Protein 1Q5Y (pdb70)

Organism: Escherichia coli (strain K12) (NCBI:txid83333)

Radius of gyration: 18.26 Å; Cα contacts (8 Å, |Δi|>4): 742; chains: 4; bounding box: 41×36×40 Å

B-factor: mean 28.04, std 10.72, range [12.0, 85.86]

Structure (mmCIF, N/CA/C/O backbone):
data_1Q5Y
#
_entry.id   1Q5Y
#
_cell.length_a   45.849
_cell.length_b   78.287
_cell.length_c   81.386
_cell.angle_alpha   90.00
_cell.angle_beta   90.00
_cell.angle_gamma   90.00
#
_symmetry.space_group_name_H-M   'P 21 21 21'
#
loop_
_entity.id
_entity.type
_entity.pdbx_description
1 polymer 'Nickel responsive regulator'
2 non-polymer 'NICKEL (II) ION'
3 non-polymer 1,2-ETHANEDIOL
4 water water
#
loop_
_atom_site.group_PDB
_atom_site.id
_atom_site.type_symbol
_atom_site.label_atom_id
_atom_site.label_alt_id
_atom_site.label_comp_id
_atom_site.label_asym_id
_atom_site.label_entity_id
_atom_site.label_seq_id
_atom_site.pdbx_PDB_ins_code
_atom_site.Cartn_x
_atom_site.Cartn_y
_atom_site.Cartn_z
_atom_site.occupancy
_atom_site.B_iso_or_equiv
_atom_site.auth_seq_id
_atom_site.auth_comp_id
_atom_site.auth_asym_id
_atom_site.auth_atom_id
_atom_site.pdbx_PDB_model_num
ATOM 1 N N . THR A 1 2 ? 9.317 58.519 34.489 1.00 44.20 50 THR A N 1
ATOM 2 C CA . THR A 1 2 ? 9.541 58.133 33.118 1.00 42.80 50 THR A CA 1
ATOM 3 C C . THR A 1 2 ? 10.146 56.715 33.103 1.00 39.21 50 THR A C 1
ATOM 4 O O . THR A 1 2 ? 11.242 56.527 33.611 1.00 34.96 50 THR A O 1
ATOM 8 N N . GLN A 1 3 ? 9.454 55.746 32.530 1.00 35.88 51 GLN A N 1
ATOM 9 C CA . GLN A 1 3 ? 10.013 54.411 32.330 1.00 34.62 51 GLN A CA 1
ATOM 10 C C . GLN A 1 3 ? 10.603 54.367 30.922 1.00 29.73 51 GLN A C 1
ATOM 11 O O . GLN A 1 3 ? 10.290 55.312 30.161 1.00 31.51 51 GLN A O 1
ATOM 17 N N . GLY A 1 4 ? 11.387 53.334 30.646 1.00 26.07 52 GLY A N 1
ATOM 18 C CA . GLY A 1 4 ? 11.914 53.131 29.312 1.00 23.43 52 GLY A CA 1
ATOM 19 C C . GLY A 1 4 ? 13.018 52.084 29.248 1.00 19.53 52 GLY A C 1
ATOM 20 O O . GLY A 1 4 ? 13.191 51.218 30.100 1.00 19.91 52 GLY A O 1
ATOM 21 N N . PHE A 1 5 ? 13.748 52.233 28.150 1.00 17.17 53 PHE A N 1
ATOM 22 C CA . PHE A 1 5 ? 14.934 51.441 27.890 1.00 15.65 53 PHE A CA 1
ATOM 23 C C . PHE A 1 5 ? 16.142 52.365 27.713 1.00 14.66 53 PHE A C 1
ATOM 24 O O . PHE A 1 5 ? 15.993 53.573 27.560 1.00 16.49 53 PHE A O 1
ATOM 32 N N . ALA A 1 6 ? 17.329 51.787 27.721 1.00 14.51 54 ALA A N 1
ATOM 33 C CA . ALA A 1 6 ? 18.522 52.561 27.360 1.00 14.13 54 ALA A CA 1
ATOM 34 C C . ALA A 1 6 ? 19.556 51.587 26.818 1.00 12.80 54 ALA A C 1
ATOM 35 O O . ALA A 1 6 ? 19.563 50.391 27.134 1.00 14.32 54 ALA A O 1
ATOM 37 N N . VAL A 1 7 ? 20.492 52.146 26.081 1.00 12.22 55 VAL A N 1
ATOM 38 C CA . VAL A 1 7 ? 21.634 51.405 25.570 1.00 12.33 55 VAL A CA 1
ATOM 39 C C . VAL A 1 7 ? 22.881 52.081 26.122 1.00 12.00 55 VAL A C 1
ATOM 40 O O . V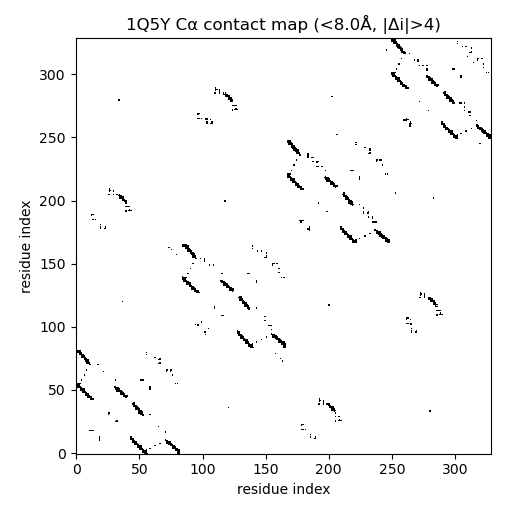AL A 1 7 ? 23.141 53.261 25.847 1.00 13.02 55 VAL A O 1
ATOM 44 N N . LEU A 1 8 ? 23.633 51.346 26.909 1.00 12.45 56 LEU A N 1
ATOM 45 C CA . LEU A 1 8 ? 24.851 51.868 27.564 1.00 12.96 56 LEU A CA 1
ATOM 46 C C . LEU A 1 8 ? 26.030 51.136 26.958 1.00 12.80 56 LEU A C 1
ATOM 47 O O . LEU A 1 8 ? 26.032 49.918 26.983 1.00 15.43 56 LEU A O 1
ATOM 52 N N . SER A 1 9 ? 27.026 51.806 26.429 1.00 14.20 57 SER A N 1
ATOM 53 C CA . SER A 1 9 ? 28.191 51.137 25.858 1.00 13.76 57 SER A CA 1
ATOM 54 C C . SER A 1 9 ? 29.452 51.748 26.457 1.00 13.99 57 SER A C 1
ATOM 55 O O . SER A 1 9 ? 29.425 52.911 26.882 1.00 15.68 57 SER A O 1
ATOM 58 N N . TYR A 1 10 ? 30.499 50.953 26.473 1.00 14.89 58 TYR A N 1
ATOM 59 C CA . TYR A 1 10 ? 31.763 51.369 27.050 1.00 14.55 58 TYR A CA 1
ATOM 60 C C . TYR A 1 10 ? 32.840 50.362 26.655 1.00 14.41 58 TYR A C 1
ATOM 61 O O . TYR A 1 10 ? 32.539 49.234 26.231 1.00 15.47 58 TYR A O 1
ATOM 70 N N . VAL A 1 11 ? 34.090 50.794 26.793 1.00 15.72 59 VAL A N 1
ATOM 71 C CA . VAL A 1 11 ? 35.272 50.005 26.512 1.00 15.46 59 VAL A CA 1
ATOM 72 C C . VAL A 1 11 ? 36.146 49.938 27.752 1.00 15.66 59 VAL A C 1
ATOM 73 O O . VAL A 1 11 ? 36.314 50.937 28.453 1.00 17.23 59 VAL A O 1
ATOM 77 N N . TYR A 1 12 ? 36.700 48.754 27.993 1.00 16.79 60 TYR A N 1
ATOM 78 C CA . TYR A 1 12 ? 37.613 48.633 29.149 1.00 18.61 60 TYR A CA 1
ATOM 79 C C . TYR A 1 12 ? 38.640 47.551 28.850 1.00 19.58 60 TYR A C 1
ATOM 80 O O . TYR A 1 12 ? 38.400 46.727 27.951 1.00 20.02 60 TYR A O 1
ATOM 89 N N . GLU A 1 13 ? 39.738 47.551 29.610 1.00 22.35 61 GLU A N 1
ATOM 90 C CA . GLU A 1 13 ? 40.723 46.470 29.470 1.00 22.80 61 GLU A CA 1
ATOM 91 C C . GLU A 1 13 ? 40.379 45.293 30.377 1.00 24.87 61 GLU A C 1
ATOM 92 O O . GLU A 1 13 ? 40.249 45.502 31.603 1.00 25.28 61 GLU A O 1
ATOM 98 N N . HIS A 1 14 ? 40.229 44.059 29.886 1.00 24.66 62 HIS A N 1
ATOM 99 C CA . HIS A 1 14 ? 39.791 42.994 30.805 1.00 26.60 62 HIS A CA 1
ATOM 100 C C . HIS A 1 14 ? 40.819 42.654 31.873 1.00 28.10 62 HIS A C 1
ATOM 101 O O . HIS A 1 14 ? 40.450 42.074 32.907 1.00 28.32 62 HIS A O 1
ATOM 108 N N . GLU A 1 15 ? 42.085 42.976 31.644 1.00 26.10 63 GLU A N 1
ATOM 109 C CA . GLU A 1 15 ? 43.160 42.593 32.563 1.00 28.43 63 GLU A CA 1
ATOM 110 C C . GLU A 1 15 ? 43.138 43.461 33.817 1.00 32.41 63 GLU A C 1
ATOM 111 O O . GLU A 1 15 ? 43.696 43.160 34.872 1.00 34.28 63 GLU A O 1
ATOM 113 N N . LYS A 1 16 ? 42.438 44.589 33.704 1.00 33.30 64 LYS A N 1
ATOM 114 C CA . LYS A 1 16 ? 42.110 45.348 34.908 1.00 34.71 64 LYS A CA 1
ATOM 115 C C . LYS A 1 16 ? 41.041 44.555 35.644 1.00 35.75 64 LYS A C 1
ATOM 116 O O . LYS A 1 16 ? 39.847 44.836 35.510 1.00 31.71 64 LYS A O 1
ATOM 122 N N . ARG A 1 17 ? 41.477 43.536 36.387 1.00 35.96 65 ARG A N 1
ATOM 123 C CA . ARG A 1 17 ? 40.507 42.644 37.001 1.00 37.66 65 ARG A CA 1
ATOM 124 C C . ARG A 1 17 ? 39.597 43.317 38.006 1.00 37.03 65 ARG A C 1
ATOM 125 O O . ARG A 1 17 ? 38.424 42.948 38.136 1.00 36.38 65 ARG A O 1
ATOM 133 N N . ASP A 1 18 ? 40.099 44.302 38.756 1.00 37.28 66 ASP A N 1
ATOM 134 C CA . ASP A 1 18 ? 39.150 44.800 39.769 1.00 38.32 66 ASP A CA 1
ATOM 135 C C . ASP A 1 18 ? 38.074 45.604 39.066 1.00 38.37 66 ASP A C 1
ATOM 136 O O . ASP A 1 18 ? 36.894 45.478 39.396 1.00 40.35 66 ASP A O 1
ATOM 141 N N . LEU A 1 19 ? 38.446 46.405 38.076 1.00 35.89 67 LEU A N 1
ATOM 142 C CA . LEU A 1 19 ? 37.415 47.124 37.318 1.00 36.50 67 LEU A CA 1
ATOM 143 C C . LEU A 1 19 ? 36.382 46.182 36.736 1.00 35.70 67 LEU A C 1
ATOM 144 O O . LEU A 1 19 ? 35.168 46.380 36.858 1.00 36.06 67 LEU A O 1
ATOM 149 N N . ALA A 1 20 ? 36.825 45.132 36.042 1.00 36.08 68 ALA A N 1
ATOM 150 C CA . ALA A 1 20 ? 35.876 44.247 35.367 1.00 36.34 68 ALA A CA 1
ATOM 151 C C . ALA A 1 20 ? 34.897 43.599 36.339 1.00 38.14 68 ALA A C 1
ATOM 152 O O . ALA A 1 20 ? 33.709 43.426 36.050 1.00 39.57 68 ALA A O 1
ATOM 154 N N . SER A 1 21 ? 35.403 43.204 37.507 1.00 40.22 69 SER A N 1
ATOM 155 C CA . SER A 1 21 ? 34.538 42.531 38.471 1.00 44.55 69 SER A CA 1
ATOM 156 C C . SER A 1 21 ? 33.478 43.508 38.963 1.00 43.96 69 SER A C 1
ATOM 157 O O . SER A 1 21 ? 32.317 43.169 39.188 1.00 46.46 69 SER A O 1
ATOM 160 N N . ARG A 1 22 ? 33.935 44.744 39.111 1.00 41.80 70 ARG A N 1
ATOM 161 C CA . ARG A 1 22 ? 33.076 45.859 39.474 1.00 41.91 70 ARG A CA 1
ATOM 162 C C . ARG A 1 22 ? 31.927 46.048 38.492 1.00 40.26 70 ARG A C 1
ATOM 163 O O . ARG A 1 22 ? 30.769 46.189 38.868 1.00 42.59 70 ARG A O 1
ATOM 165 N N . ILE A 1 23 ? 32.258 46.058 37.212 1.00 39.16 71 ILE A N 1
ATOM 166 C CA . ILE A 1 23 ? 31.263 46.267 36.176 1.00 37.91 71 ILE A CA 1
ATOM 167 C C . ILE A 1 23 ? 30.224 45.153 36.194 1.00 36.26 71 ILE A C 1
ATOM 168 O O . ILE A 1 23 ? 29.026 45.471 36.135 1.00 39.95 71 ILE A O 1
ATOM 173 N N . VAL A 1 24 ? 30.628 43.883 36.268 1.00 36.03 72 VAL A N 1
ATOM 174 C CA . VAL A 1 24 ? 29.615 42.829 36.251 1.00 37.22 72 VAL A CA 1
ATOM 175 C C . VAL A 1 24 ? 28.822 42.847 37.554 1.00 38.57 72 VAL A C 1
ATOM 176 O O . VAL A 1 24 ? 27.598 42.670 37.527 1.00 36.51 72 VAL A O 1
ATOM 180 N N . SER A 1 25 ? 29.510 43.065 38.678 1.00 39.43 73 SER A N 1
ATOM 181 C CA . SER A 1 25 ? 28.835 42.969 39.974 1.00 41.98 73 SER A CA 1
ATOM 182 C C . SER A 1 25 ? 27.802 44.082 40.083 1.00 40.29 73 SER A C 1
ATOM 183 O O . SER A 1 25 ? 26.697 43.892 40.591 1.00 39.46 73 SER A O 1
ATOM 186 N N . THR A 1 26 ? 28.152 45.261 39.581 1.00 39.22 74 THR A N 1
ATOM 187 C CA . THR A 1 26 ? 27.170 46.346 39.639 1.00 37.65 74 THR A CA 1
ATOM 188 C C . THR A 1 26 ? 25.926 45.951 38.854 1.00 37.41 74 THR A C 1
ATOM 189 O O . THR A 1 26 ? 24.800 46.247 39.250 1.00 38.96 74 THR A O 1
ATOM 191 N N . GLN A 1 27 ? 26.131 45.279 37.720 1.00 35.76 75 GLN A N 1
ATOM 192 C CA . GLN A 1 27 ? 24.971 44.902 36.913 1.00 33.85 75 GLN A CA 1
ATOM 193 C C . GLN A 1 27 ? 24.125 43.869 37.643 1.00 34.46 75 GLN A C 1
ATOM 194 O O . GLN A 1 27 ? 22.904 43.864 37.548 1.00 38.04 75 GLN A O 1
ATOM 204 N N . HIS A 1 28 ? 24.795 42.972 38.389 1.00 32.53 76 HIS A N 1
ATOM 205 C CA . HIS A 1 28 ? 24.024 41.983 39.142 1.00 33.10 76 HIS A CA 1
ATOM 206 C C . HIS A 1 28 ? 23.310 42.625 40.322 1.00 32.19 76 HIS A C 1
ATOM 207 O O . HIS A 1 28 ? 22.218 42.204 40.677 1.00 39.02 76 HIS A O 1
ATOM 214 N N . HIS A 1 29 ? 23.922 43.647 40.914 1.00 34.59 77 HIS A N 1
ATOM 215 C CA . HIS A 1 29 ? 23.257 44.346 42.021 1.00 36.19 77 HIS A CA 1
ATOM 216 C C . HIS A 1 29 ? 21.988 45.026 41.508 1.00 35.79 77 HIS A C 1
ATOM 217 O O . HIS A 1 29 ? 20.986 45.001 42.195 1.00 41.88 77 HIS A O 1
ATOM 219 N N . HIS A 1 30 ? 22.086 45.604 40.311 1.00 36.78 78 HIS A N 1
ATOM 220 C CA . HIS A 1 30 ? 20.958 46.228 39.631 1.00 38.88 78 HIS A CA 1
ATOM 221 C C . HIS A 1 30 ? 20.474 45.301 38.538 1.00 40.23 78 HIS A C 1
ATOM 222 O O . HIS A 1 30 ? 20.184 45.720 37.419 1.00 38.07 78 HIS A O 1
ATOM 229 N N . HIS A 1 31 ? 20.414 44.009 38.843 1.00 41.35 79 HIS A N 1
ATOM 230 C CA . HIS A 1 31 ? 20.103 43.107 37.723 1.00 41.62 79 HIS A CA 1
ATOM 231 C C . HIS A 1 31 ? 18.695 43.378 37.203 1.00 38.88 79 HIS A C 1
ATOM 232 O O . HIS A 1 31 ? 18.427 43.073 36.048 1.00 37.34 79 HIS A O 1
ATOM 239 N N . ASP A 1 32 ? 17.844 43.957 38.046 1.00 40.12 80 ASP A N 1
ATOM 240 C CA . ASP A 1 32 ? 16.503 44.356 37.642 1.00 40.08 80 ASP A CA 1
ATOM 241 C C . ASP A 1 32 ? 16.549 45.347 36.475 1.00 34.36 80 ASP A C 1
ATOM 242 O O . ASP A 1 32 ? 15.652 45.318 35.625 1.00 39.06 80 ASP A O 1
ATOM 247 N N . LEU A 1 33 ? 17.576 46.194 36.447 1.00 28.62 81 LEU A N 1
ATOM 248 C CA . LEU A 1 33 ? 17.708 47.216 35.412 1.00 23.67 81 LEU A CA 1
ATOM 249 C C . LEU A 1 33 ? 18.395 46.594 34.193 1.00 20.04 81 LEU A C 1
ATOM 250 O O . LEU A 1 33 ? 18.337 47.173 33.117 1.00 20.71 81 LEU A O 1
ATOM 255 N N . SER A 1 34 ? 19.030 45.443 34.300 1.00 20.08 82 SER A N 1
ATOM 256 C CA . SER A 1 34 ? 19.782 44.922 33.166 1.00 20.93 82 SER A CA 1
ATOM 257 C C . SER A 1 34 ? 18.985 43.887 32.396 1.00 21.95 82 SER A C 1
ATOM 258 O O . SER A 1 34 ? 18.432 42.932 32.939 1.00 27.01 82 SER A O 1
ATOM 261 N N . VAL A 1 35 ? 18.883 44.090 31.095 1.00 18.22 83 VAL A N 1
ATOM 262 C CA . VAL A 1 35 ? 18.220 43.058 30.277 1.00 18.19 83 VAL A CA 1
ATOM 263 C C . VAL A 1 35 ? 19.241 42.018 29.820 1.00 17.39 83 VAL A C 1
ATOM 264 O O . VAL A 1 35 ? 19.107 40.838 30.098 1.00 18.05 83 VAL A O 1
ATOM 268 N N . ALA A 1 36 ? 20.274 42.454 29.102 1.00 17.31 84 ALA A N 1
ATOM 269 C CA . ALA A 1 36 ? 21.355 41.619 28.618 1.00 16.34 84 ALA A CA 1
ATOM 270 C C . ALA A 1 36 ? 22.500 42.512 28.146 1.00 15.36 84 ALA A C 1
ATOM 271 O O . ALA A 1 36 ? 22.269 43.694 27.894 1.00 17.57 84 ALA A O 1
ATOM 273 N N . THR A 1 37 ? 23.678 41.920 28.041 1.00 15.61 85 THR A N 1
ATOM 274 C CA . THR A 1 37 ? 24.849 42.690 27.600 1.00 17.61 85 THR A CA 1
ATOM 275 C C . THR A 1 37 ? 25.545 41.943 26.482 1.00 17.65 85 THR A C 1
ATOM 276 O O . THR A 1 37 ? 25.716 40.726 26.637 1.00 25.67 85 THR A O 1
ATOM 280 N N . LEU A 1 38 ? 25.908 42.644 25.426 1.00 15.88 86 LEU A N 1
ATOM 281 C CA . LEU A 1 38 ? 26.699 42.146 24.300 1.00 16.42 86 LEU A CA 1
ATOM 282 C C . LEU A 1 38 ? 28.151 42.540 24.477 1.00 16.84 86 LEU A C 1
ATOM 283 O O . LEU A 1 38 ? 28.421 43.701 24.773 1.00 18.46 86 LEU A O 1
ATOM 288 N N . HIS A 1 39 ? 29.042 41.582 24.331 1.00 15.59 87 HIS A N 1
ATOM 289 C CA . HIS A 1 39 ? 30.459 41.825 24.553 1.00 15.93 87 HIS A CA 1
ATOM 290 C C . HIS A 1 39 ? 31.225 41.418 23.303 1.00 15.41 87 HIS A C 1
ATOM 291 O O . HIS A 1 39 ? 31.040 40.332 22.809 1.00 17.82 87 HIS A O 1
ATOM 298 N N . VAL A 1 40 ? 32.113 42.323 22.891 1.00 15.70 88 VAL A N 1
ATOM 299 C CA . VAL A 1 40 ? 33.017 42.012 21.776 1.00 16.08 88 VAL A CA 1
ATOM 300 C C . VAL A 1 40 ? 34.438 42.172 22.322 1.00 16.84 88 VAL A C 1
ATOM 301 O O . VAL A 1 40 ? 34.755 43.237 22.837 1.00 17.90 88 VAL A O 1
ATOM 305 N N . HIS A 1 41 ? 35.181 41.073 22.223 1.00 17.62 89 HIS A N 1
ATOM 306 C CA . HIS A 1 41 ? 36.599 41.072 22.600 1.00 17.93 89 HIS A CA 1
ATOM 307 C C . HIS A 1 41 ? 37.269 41.678 21.363 1.00 20.00 89 HIS A C 1
ATOM 308 O O . HIS A 1 41 ? 37.615 40.991 20.383 1.00 22.12 89 HIS A O 1
ATOM 315 N N . ILE A 1 42 ? 37.360 42.997 21.327 1.00 19.63 90 ILE A N 1
ATOM 316 C CA . ILE A 1 42 ? 37.741 43.631 20.044 1.00 21.66 90 ILE A CA 1
ATOM 317 C C . ILE A 1 42 ? 39.218 43.386 19.722 1.00 21.43 90 ILE A C 1
ATOM 318 O O . ILE A 1 42 ? 39.633 43.377 18.560 1.00 27.41 90 ILE A O 1
ATOM 323 N N . ASN A 1 43 ? 40.060 43.165 20.742 1.00 23.37 91 ASN A N 1
ATOM 324 C CA . ASN A 1 43 ? 41.477 42.874 20.511 1.00 23.99 91 ASN A CA 1
ATOM 325 C C . ASN A 1 43 ? 42.003 42.153 21.744 1.00 22.19 91 ASN A C 1
ATOM 326 O O . ASN A 1 43 ? 41.183 41.788 22.606 1.00 24.23 91 ASN A O 1
ATOM 331 N N . HIS A 1 44 ? 43.312 41.866 21.800 1.00 23.83 92 HIS A N 1
ATOM 332 C CA . HIS A 1 44 ? 43.806 41.111 22.961 1.00 25.06 92 HIS A CA 1
ATOM 333 C C . HIS A 1 44 ? 43.531 41.812 24.274 1.00 23.97 92 HIS A C 1
ATOM 334 O O . HIS A 1 44 ? 43.293 41.143 25.295 1.00 27.82 92 HIS A O 1
ATOM 341 N N . ASP A 1 45 ? 43.569 43.144 24.250 1.00 23.26 93 ASP A N 1
ATOM 342 C CA . ASP A 1 45 ? 43.432 43.897 25.497 1.00 22.95 93 ASP A CA 1
ATOM 343 C C . ASP A 1 45 ? 42.061 44.469 25.803 1.00 22.89 93 ASP A C 1
ATOM 344 O O . ASP A 1 45 ? 41.687 44.562 26.973 1.00 22.87 93 ASP A O 1
ATOM 349 N N . ASP A 1 46 ? 41.304 44.895 24.824 1.00 22.77 94 ASP A N 1
ATOM 350 C CA . ASP A 1 46 ? 40.113 45.710 25.094 1.00 20.62 94 ASP A CA 1
ATOM 351 C C . ASP A 1 46 ? 38.796 44.995 24.822 1.00 19.41 94 ASP A C 1
ATOM 352 O O . ASP A 1 46 ? 38.686 44.188 23.864 1.00 19.94 94 ASP A O 1
ATOM 357 N N . CYS A 1 47 ? 37.812 45.321 25.631 1.00 16.78 95 CYS A N 1
ATOM 358 C CA . CYS A 1 47 ? 36.454 44.783 25.516 1.00 16.24 95 CYS A CA 1
ATOM 359 C C . CYS A 1 47 ? 35.490 45.946 25.215 1.00 16.43 95 CYS A C 1
ATOM 360 O O . CYS A 1 47 ? 35.595 47.003 25.841 1.00 18.51 95 CYS A O 1
ATOM 363 N N . LEU A 1 48 ? 34.572 45.731 24.290 1.00 16.92 96 LEU A N 1
ATOM 364 C CA . LEU A 1 48 ? 33.466 46.640 24.020 1.00 15.66 96 LEU A CA 1
ATOM 365 C C . LEU A 1 48 ? 32.218 45.928 24.581 1.00 14.92 96 LEU A C 1
ATOM 366 O O . LEU A 1 48 ? 31.988 44.781 24.193 1.00 16.64 96 LEU A O 1
ATOM 371 N N . GLU A 1 49 ? 31.527 46.611 25.479 1.00 14.66 97 GLU A N 1
ATOM 372 C CA . GLU A 1 49 ? 30.295 46.065 26.000 1.00 15.24 97 GLU A CA 1
ATOM 373 C C . GLU A 1 49 ? 29.152 47.038 25.755 1.00 14.34 97 GLU A C 1
ATOM 374 O O . GLU A 1 49 ? 29.332 48.253 25.840 1.00 15.08 97 GLU A O 1
ATOM 380 N N . ILE A 1 50 ? 28.031 46.428 25.407 1.00 13.78 98 ILE A N 1
ATOM 381 C CA . ILE A 1 50 ? 26.770 47.143 25.230 1.00 14.44 98 ILE A CA 1
ATOM 382 C C . ILE A 1 50 ? 25.691 46.499 26.106 1.00 13.76 98 ILE A C 1
ATOM 383 O O . ILE A 1 50 ? 25.332 45.342 25.889 1.00 16.45 98 ILE A O 1
ATOM 388 N N . ALA A 1 51 ? 25.273 47.303 27.088 1.00 14.24 99 ALA A N 1
ATOM 389 C CA . ALA A 1 51 ? 24.265 46.844 28.017 1.00 15.41 99 ALA A CA 1
ATOM 390 C C . ALA A 1 51 ? 22.901 47.445 27.683 1.00 14.74 99 ALA A C 1
ATOM 391 O O . ALA A 1 51 ? 22.791 48.667 27.594 1.00 15.75 99 ALA A O 1
ATOM 393 N N . VAL A 1 52 ? 21.906 46.605 27.519 1.00 14.23 100 VAL A N 1
ATOM 394 C CA . VAL A 1 52 ? 20.545 47.089 27.361 1.00 14.43 100 VAL A CA 1
ATOM 395 C C . VAL A 1 52 ? 19.947 47.156 28.751 1.00 14.04 100 VAL A C 1
ATOM 396 O O . VAL A 1 52 ? 19.977 46.153 29.465 1.00 17.04 100 VAL A O 1
ATOM 400 N N . LEU A 1 53 ? 19.457 48.319 29.117 1.00 14.68 101 LEU A N 1
ATOM 401 C CA . LEU A 1 53 ? 18.873 48.607 30.409 1.00 15.53 101 LEU A CA 1
ATOM 402 C C . LEU A 1 53 ? 17.380 48.884 30.262 1.00 16.41 101 LEU A C 1
ATOM 403 O O . LEU A 1 53 ? 16.891 49.336 29.218 1.00 16.76 101 LEU A O 1
ATOM 408 N N . LYS A 1 54 ? 16.630 48.619 31.324 1.00 18.26 102 LYS A N 1
ATOM 409 C CA . LYS A 1 54 ? 15.175 48.840 31.331 1.00 18.92 102 LYS A CA 1
ATOM 410 C C . LYS A 1 54 ? 14.782 49.309 32.716 1.00 19.40 102 LYS A C 1
ATOM 411 O O . LYS A 1 54 ? 15.203 48.681 33.700 1.00 27.19 102 LYS A O 1
ATOM 417 N N . GLY A 1 55 ? 13.999 50.370 32.791 1.00 20.21 103 GLY A N 1
ATOM 418 C CA . GLY A 1 55 ? 13.454 50.807 34.084 1.00 21.34 103 GLY A CA 1
ATOM 419 C C . GLY A 1 55 ? 13.143 52.290 34.043 1.00 22.42 103 GLY A C 1
ATOM 420 O O . GLY A 1 55 ? 13.012 52.913 32.998 1.00 24.22 103 GLY A O 1
ATOM 421 N N . ASP A 1 56 ? 12.991 52.839 35.243 1.00 23.51 104 ASP A N 1
ATOM 422 C CA . ASP A 1 56 ? 12.824 54.267 35.419 1.00 25.24 104 ASP A CA 1
ATOM 423 C C . ASP A 1 56 ? 14.019 55.006 34.846 1.00 25.22 104 ASP A C 1
ATOM 424 O O . ASP A 1 56 ? 15.140 54.576 35.142 1.00 24.91 104 ASP A O 1
ATOM 429 N N . MET A 1 57 ? 13.808 56.053 34.051 1.00 23.84 105 MET A N 1
ATOM 430 C CA . MET A 1 57 ? 14.957 56.712 33.440 1.00 22.14 105 MET A CA 1
ATOM 431 C C . MET A 1 57 ? 15.921 57.342 34.429 1.00 23.69 105 MET A C 1
ATOM 432 O O . MET A 1 57 ? 17.119 57.528 34.146 1.00 22.70 105 MET A O 1
ATOM 437 N N . GLY A 1 58 ? 15.435 57.742 35.616 1.00 24.60 106 GLY A N 1
ATOM 438 C CA . GLY A 1 58 ? 16.358 58.344 36.568 1.00 24.07 106 GLY A CA 1
ATOM 439 C C . GLY A 1 58 ? 17.312 57.281 37.086 1.00 24.04 106 GLY A C 1
ATOM 440 O O . GLY A 1 58 ? 18.512 57.476 37.184 1.00 25.46 106 GLY A O 1
ATOM 441 N N . ASP A 1 59 ? 16.722 56.138 37.413 1.00 25.05 107 ASP A N 1
ATOM 442 C CA . ASP A 1 59 ? 17.517 54.997 37.857 1.00 26.62 107 ASP A CA 1
ATOM 443 C C . ASP A 1 59 ? 18.495 54.535 36.795 1.00 24.59 107 ASP A C 1
ATOM 444 O O . ASP A 1 59 ? 19.638 54.198 37.072 1.00 25.50 107 ASP A O 1
ATOM 449 N N . VAL A 1 60 ? 18.061 54.489 35.540 1.00 24.08 108 VAL A N 1
ATOM 450 C CA . VAL A 1 60 ? 18.935 54.017 34.447 1.00 23.25 108 VAL A CA 1
ATOM 451 C C . VAL A 1 60 ? 20.094 54.974 34.259 1.00 21.90 108 VAL A C 1
ATOM 452 O O . VAL A 1 60 ? 21.233 54.493 34.117 1.00 24.74 108 VAL A O 1
ATOM 456 N N . GLN A 1 61 ? 19.784 56.270 34.337 1.00 21.05 109 GLN A N 1
ATOM 457 C CA . GLN A 1 61 ? 20.886 57.204 34.161 1.00 24.01 109 GLN A CA 1
ATOM 458 C C . GLN A 1 61 ? 21.851 57.216 35.338 1.00 23.24 109 GLN A C 1
ATOM 459 O O . GLN A 1 61 ? 23.068 57.360 35.120 1.00 24.19 109 GLN A O 1
ATOM 465 N N . HIS A 1 62 ? 21.313 57.082 36.552 1.00 24.31 110 HIS A N 1
ATOM 466 C CA . HIS A 1 62 ? 22.201 57.006 37.715 1.00 27.57 110 HIS A CA 1
ATOM 467 C C . HIS A 1 62 ? 23.139 55.823 37.563 1.00 27.58 110 HIS A C 1
ATOM 468 O O . HIS A 1 62 ? 24.350 55.905 37.778 1.00 28.25 110 HIS A O 1
ATOM 475 N N . PHE A 1 63 ? 22.567 54.680 37.184 1.00 25.08 111 PHE A N 1
ATOM 476 C CA . PHE A 1 63 ? 23.357 53.473 37.005 1.00 27.32 111 PHE A CA 1
ATOM 477 C C . PHE A 1 63 ? 24.436 53.670 35.954 1.00 25.95 111 PHE A C 1
ATOM 478 O O . PHE A 1 63 ? 25.623 53.382 36.093 1.00 26.39 111 PHE A O 1
ATOM 486 N N . ALA A 1 64 ? 24.000 54.193 34.788 1.00 23.09 112 ALA A N 1
ATOM 487 C CA . ALA A 1 64 ? 24.964 54.434 33.704 1.00 24.05 112 ALA A CA 1
ATOM 488 C C . ALA A 1 64 ? 26.099 55.344 34.147 1.00 25.54 112 ALA A C 1
ATOM 489 O O . ALA A 1 64 ? 27.288 55.176 33.816 1.00 27.22 112 ALA A O 1
ATOM 491 N N . ASP A 1 65 ? 25.794 56.337 34.960 1.00 29.87 113 ASP A N 1
ATOM 492 C CA . ASP A 1 65 ? 26.800 57.256 35.453 1.00 34.44 113 ASP A CA 1
ATOM 493 C C . ASP A 1 65 ? 27.861 56.544 36.270 1.00 34.48 113 ASP A C 1
ATOM 494 O O . ASP A 1 65 ? 29.054 56.818 36.147 1.00 38.72 113 ASP A O 1
ATOM 499 N N . ASP A 1 66 ? 27.313 55.678 37.113 1.00 33.57 114 ASP A N 1
ATOM 500 C CA . ASP A 1 66 ? 28.272 54.976 37.986 1.00 35.67 114 ASP A CA 1
ATOM 501 C C . ASP A 1 66 ? 29.268 54.222 37.104 1.00 34.62 114 ASP A C 1
ATOM 502 O O . ASP A 1 66 ? 30.479 54.343 37.350 1.00 40.26 114 ASP A O 1
ATOM 504 N N . VAL A 1 67 ? 28.786 53.530 36.067 1.00 31.50 115 VAL A N 1
ATOM 505 C CA . VAL A 1 67 ? 29.705 52.843 35.175 1.00 32.87 115 VAL A CA 1
ATOM 506 C C . VAL A 1 67 ? 30.666 53.760 34.424 1.00 35.09 115 VAL A C 1
ATOM 507 O O . VAL A 1 67 ? 31.870 53.498 34.349 1.00 38.81 115 VAL A O 1
ATOM 511 N N . ILE A 1 68 ? 30.166 54.831 33.824 1.00 37.03 116 ILE A N 1
ATOM 512 C CA . ILE A 1 68 ? 30.917 55.628 32.862 1.00 41.25 116 ILE A CA 1
ATOM 513 C C . ILE A 1 68 ? 31.959 56.496 33.561 1.00 46.14 116 ILE A C 1
ATOM 514 O O . ILE A 1 68 ? 32.813 57.031 32.861 1.00 53.29 116 ILE A O 1
ATOM 519 N N . ALA A 1 69 ? 31.876 56.613 34.868 1.00 46.05 117 ALA A N 1
ATOM 520 C CA . ALA A 1 69 ? 32.623 57.526 35.714 1.00 47.45 117 ALA A CA 1
ATOM 521 C C . ALA A 1 69 ? 33.680 56.781 36.532 1.00 47.94 117 ALA A C 1
ATOM 522 O O . ALA A 1 69 ? 34.227 57.288 37.502 1.00 52.79 117 ALA A O 1
ATOM 524 N N . GLN A 1 70 ? 33.919 55.556 36.084 1.00 44.60 118 GLN A N 1
ATOM 525 C CA . GLN A 1 70 ? 34.924 54.708 36.699 1.00 41.71 118 GLN A CA 1
ATOM 526 C C . GLN A 1 70 ? 36.207 54.844 35.891 1.00 39.99 118 GLN A C 1
ATOM 527 O O . GLN A 1 70 ? 36.176 54.696 34.674 1.00 36.77 118 GLN A O 1
ATOM 529 N N . ARG A 1 71 ? 37.303 55.141 36.585 1.00 38.28 119 ARG A N 1
ATOM 530 C CA . ARG A 1 71 ? 38.604 55.208 35.941 1.00 36.41 119 ARG A CA 1
ATOM 531 C C . ARG A 1 71 ? 38.891 53.893 35.223 1.00 32.65 119 ARG A C 1
ATOM 532 O O . ARG A 1 71 ? 38.791 52.798 35.785 1.00 38.54 119 ARG A O 1
ATOM 534 N N . GLY A 1 72 ? 39.277 53.963 33.955 1.00 29.26 120 GLY A N 1
ATOM 535 C CA . GLY A 1 72 ? 39.492 52.721 33.236 1.00 26.04 120 GLY A CA 1
ATOM 536 C C . GLY A 1 72 ? 38.397 52.422 32.242 1.00 23.66 120 GLY A C 1
ATOM 537 O O . GLY A 1 72 ? 38.619 51.735 31.246 1.00 27.56 120 GLY A O 1
ATOM 538 N N . VAL A 1 73 ? 37.200 52.982 32.477 1.00 22.87 121 VAL A N 1
ATOM 539 C CA . VAL A 1 73 ? 36.138 52.917 31.473 1.00 21.78 121 VAL A CA 1
ATOM 540 C C . VAL A 1 73 ? 36.305 54.058 30.483 1.00 21.18 121 VAL A C 1
ATOM 541 O O . VAL A 1 73 ? 36.347 55.234 30.876 1.00 28.03 121 VAL A O 1
ATOM 545 N N . ARG A 1 74 ? 36.390 53.664 29.214 1.00 20.74 122 ARG A N 1
ATOM 546 C CA . ARG A 1 74 ? 36.544 54.596 28.123 1.00 22.25 122 ARG A CA 1
ATOM 547 C C . ARG A 1 74 ? 35.318 54.580 27.204 1.00 18.14 122 ARG A C 1
ATOM 548 O O . ARG A 1 74 ? 34.601 53.596 27.062 1.00 18.71 122 ARG A O 1
ATOM 556 N N . HIS A 1 75 ? 35.167 55.684 26.482 1.00 18.92 123 HIS A N 1
ATOM 557 C CA . HIS A 1 75 ? 34.154 55.798 25.447 1.00 18.04 123 HIS A CA 1
ATOM 558 C C . HIS A 1 75 ? 32.747 55.518 25.958 1.00 17.02 123 HIS A C 1
ATOM 559 O O . HIS A 1 75 ? 31.852 55.064 25.248 1.00 18.91 123 HIS A O 1
ATOM 566 N N . GLY A 1 76 ? 32.514 55.787 27.250 1.00 16.91 124 GLY A N 1
ATOM 567 C CA . GLY A 1 76 ? 31.187 55.579 27.831 1.00 15.87 124 GLY A CA 1
ATOM 568 C C . GLY A 1 76 ? 30.119 56.378 27.139 1.00 15.63 124 GLY A C 1
ATOM 569 O O . GLY A 1 76 ? 30.277 57.604 26.889 1.00 19.91 124 GLY A O 1
ATOM 570 N N . HIS A 1 77 ? 29.005 55.714 26.836 1.00 14.38 125 HIS A N 1
ATOM 571 C CA . HIS A 1 77 ? 27.961 56.379 26.039 1.00 13.94 125 HIS A CA 1
ATOM 572 C C . HIS A 1 77 ? 26.600 55.865 26.422 1.00 12.95 125 HIS A C 1
ATOM 573 O O . HIS A 1 77 ? 26.424 54.633 26.567 1.00 14.56 125 HIS A O 1
ATOM 580 N N . LEU A 1 78 ? 25.614 56.747 26.528 1.00 15.21 126 LEU A N 1
ATOM 581 C CA . LEU A 1 78 ? 24.257 56.343 26.865 1.00 14.59 126 LEU A CA 1
ATOM 582 C C . LEU A 1 78 ? 23.248 56.861 25.856 1.00 13.18 126 LEU A C 1
ATOM 583 O O . LEU A 1 78 ? 23.341 58.064 25.538 1.00 16.98 126 LEU A O 1
ATOM 588 N N . GLN A 1 79 ? 22.368 56.018 25.399 1.00 12.89 127 GLN A N 1
ATOM 589 C CA . GLN A 1 79 ? 21.243 56.406 24.529 1.00 13.63 127 GLN A CA 1
ATOM 590 C C . GLN A 1 79 ? 19.960 56.073 25.295 1.00 14.07 127 GLN A C 1
ATOM 591 O O . GLN A 1 79 ? 19.697 54.898 25.586 1.00 15.20 127 GLN A O 1
ATOM 601 N N . CYS A 1 80 ? 19.233 57.098 25.692 1.00 15.13 128 CYS A N 1
ATOM 602 C CA . CYS A 1 80 ? 18.012 56.875 26.443 1.00 15.44 128 CYS A CA 1
ATOM 603 C C . CYS A 1 80 ? 16.786 56.759 25.544 1.00 15.02 128 CYS A C 1
ATOM 604 O O . CYS A 1 80 ? 16.593 57.579 24.634 1.00 15.77 128 CYS A O 1
ATOM 607 N N . LEU A 1 81 ? 15.967 55.758 25.848 1.00 15.80 129 LEU A N 1
ATOM 608 C CA . LEU A 1 81 ? 14.754 55.489 25.072 1.00 14.84 129 LEU A CA 1
ATOM 609 C C . LEU A 1 81 ? 13.524 55.457 25.976 1.00 16.07 129 LEU A C 1
ATOM 610 O O . LEU A 1 81 ? 12.987 54.417 26.367 1.00 16.65 129 LEU A O 1
ATOM 615 N N . PRO A 1 82 ? 13.078 56.633 26.385 1.00 17.64 130 PRO A N 1
ATOM 616 C CA . PRO A 1 82 ? 11.952 56.716 27.322 1.00 19.02 130 PRO A CA 1
ATOM 617 C C . PRO A 1 82 ? 10.692 56.191 26.641 1.00 19.08 130 PRO A C 1
ATOM 618 O O . PRO A 1 82 ? 10.539 56.244 25.414 1.00 20.39 130 PRO A O 1
ATOM 622 N N . LYS A 1 83 ? 9.791 55.699 27.489 1.00 21.43 131 LYS A N 1
ATOM 623 C CA . LYS A 1 83 ? 8.545 55.174 26.961 1.00 23.36 131 LYS A CA 1
ATOM 624 C C . LYS A 1 83 ? 7.830 56.166 26.052 1.00 24.40 131 LYS A C 1
ATOM 625 O O . LYS A 1 83 ? 7.683 57.338 26.412 1.00 27.00 131 LYS A O 1
ATOM 631 N N . GLU A 1 84 ? 7.430 55.619 24.918 1.00 24.94 132 GLU A N 1
ATOM 632 C CA . GLU A 1 84 ? 6.703 56.395 23.926 1.00 26.55 132 GLU A CA 1
ATOM 633 C C . GLU A 1 84 ? 5.210 56.361 24.193 1.00 31.35 132 GLU A C 1
ATOM 634 O O . GLU A 1 84 ? 4.720 55.438 24.847 1.00 39.41 132 GLU A O 1
ATOM 640 N N . ASP A 1 85 ? 4.470 57.337 23.703 1.00 35.97 133 ASP A N 1
ATOM 641 C CA . ASP A 1 85 ? 3.010 57.194 23.902 1.00 41.64 133 ASP A CA 1
ATOM 642 C C . ASP A 1 85 ? 2.430 56.456 22.692 1.00 46.73 133 ASP A C 1
ATOM 643 O O . ASP A 1 85 ? 3.209 56.041 21.818 1.00 52.78 133 ASP A O 1
ATOM 649 N N . THR B 1 2 ? 40.497 55.844 8.040 1.00 49.12 50 THR B N 1
ATOM 650 C CA . THR B 1 2 ? 40.453 55.344 9.406 1.00 41.21 50 THR B CA 1
ATOM 651 C C . THR B 1 2 ? 39.438 54.217 9.597 1.00 35.72 50 THR B C 1
ATOM 652 O O . THR B 1 2 ? 38.299 54.211 9.150 1.00 35.33 50 THR B O 1
ATOM 656 N N . GLN B 1 3 ? 39.914 53.222 10.321 1.00 33.82 51 GLN B N 1
ATOM 657 C CA . GLN B 1 3 ? 39.208 52.040 10.733 1.00 31.65 51 GLN B CA 1
ATOM 658 C C . GLN B 1 3 ? 38.706 52.143 12.174 1.00 28.86 51 GLN B C 1
ATOM 659 O O . GLN B 1 3 ? 39.192 52.951 12.974 1.00 32.40 51 GLN B O 1
ATOM 665 N N . GLY B 1 4 ? 37.722 51.272 12.491 1.00 25.39 52 GLY B N 1
ATOM 666 C CA . GLY B 1 4 ? 37.270 51.230 13.875 1.00 23.74 52 GLY B CA 1
ATOM 667 C C . GLY B 1 4 ? 36.048 50.341 14.042 1.00 21.72 52 GLY B C 1
ATOM 668 O O . GLY B 1 4 ? 35.773 49.478 13.189 1.00 22.63 52 GLY B O 1
ATOM 669 N N . PHE B 1 5 ? 35.354 50.555 15.165 1.00 21.43 53 PHE B N 1
ATOM 670 C CA . PHE B 1 5 ? 34.108 49.891 15.496 1.00 18.79 53 PHE B CA 1
ATOM 671 C C . PHE B 1 5 ? 33.011 50.950 15.629 1.00 16.53 53 PHE B C 1
ATOM 672 O O . PHE B 1 5 ? 33.324 52.135 15.746 1.00 20.00 53 PHE B O 1
ATOM 680 N N . ALA B 1 6 ? 31.775 50.475 15.610 1.00 16.42 54 ALA B N 1
ATOM 681 C CA . ALA B 1 6 ? 30.660 51.393 15.869 1.00 16.14 54 ALA B CA 1
ATOM 682 C C . ALA B 1 6 ? 29.492 50.571 16.399 1.00 14.00 54 ALA B C 1
ATOM 683 O O . ALA B 1 6 ? 29.421 49.360 16.177 1.00 15.95 54 ALA B O 1
ATOM 685 N N . VAL B 1 7 ? 28.602 51.304 17.044 1.00 14.28 55 VAL B N 1
ATOM 686 C CA . VAL B 1 7 ? 27.379 50.684 17.564 1.00 14.07 55 VAL B CA 1
ATOM 687 C C . VAL B 1 7 ? 26.225 51.421 16.907 1.00 13.05 55 VAL B C 1
ATOM 688 O O . VAL B 1 7 ? 26.043 52.640 17.116 1.00 15.03 55 VAL B O 1
ATOM 692 N N . LEU B 1 8 ? 25.468 50.704 16.072 1.00 13.86 56 LEU B N 1
ATOM 693 C CA . LEU B 1 8 ? 24.295 51.292 15.409 1.00 13.92 56 LEU B CA 1
ATOM 694 C C . LEU B 1 8 ? 23.033 50.771 16.071 1.00 13.44 56 LEU B C 1
ATOM 695 O O . LEU B 1 8 ? 22.829 49.565 16.094 1.00 16.57 56 LEU B O 1
ATOM 700 N N . SER B 1 9 ? 22.204 51.611 16.669 1.00 14.11 57 SER B N 1
ATOM 701 C CA . SER B 1 9 ? 20.977 51.129 17.280 1.00 14.57 57 SER B CA 1
ATOM 702 C C . SER B 1 9 ? 19.782 51.823 16.640 1.00 14.23 57 SER B C 1
ATOM 703 O O . SER B 1 9 ? 19.911 52.925 16.110 1.00 15.41 57 SER B O 1
ATOM 706 N N . TYR B 1 10 ? 18.621 51.198 16.748 1.00 14.06 58 TYR B N 1
ATOM 707 C CA . TYR B 1 10 ? 17.404 51.725 16.144 1.00 15.25 58 TYR B CA 1
ATOM 708 C C . TYR B 1 10 ? 16.239 50.888 16.659 1.00 15.37 58 TYR B C 1
ATOM 709 O O . TYR B 1 10 ? 16.437 49.768 17.196 1.00 16.19 58 TYR B O 1
ATOM 718 N N . VAL B 1 11 ? 15.045 51.416 16.485 1.00 16.54 59 VAL B N 1
ATOM 719 C CA . VAL B 1 11 ? 13.788 50.797 16.874 1.00 16.68 59 VAL B CA 1
ATOM 720 C C . VAL B 1 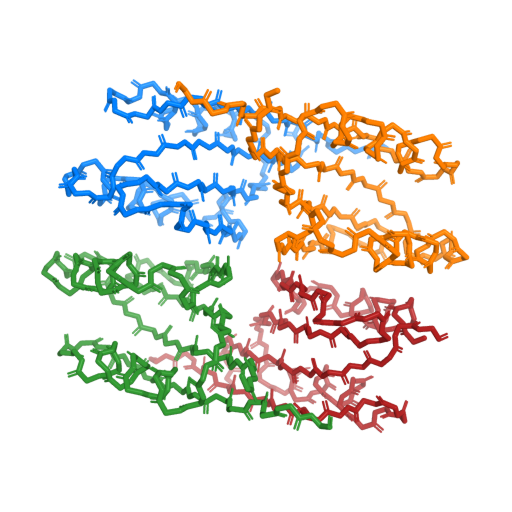11 ? 12.878 50.686 15.672 1.00 17.56 59 VAL B C 1
ATOM 721 O O . VAL B 1 11 ? 12.794 51.608 14.857 1.00 19.35 59 VAL B O 1
ATOM 725 N N . TYR B 1 12 ? 12.227 49.531 15.539 1.00 18.27 60 TYR B N 1
ATOM 726 C CA . TYR B 1 12 ? 11.307 49.389 14.401 1.00 19.63 60 TYR B CA 1
ATOM 727 C C . TYR B 1 12 ? 10.154 48.465 14.798 1.00 19.72 60 TYR B C 1
ATOM 728 O O . TYR B 1 12 ? 10.267 47.717 15.736 1.00 20.95 60 TYR B O 1
ATOM 737 N N . GLU B 1 13 ? 9.071 48.597 14.057 1.00 21.81 61 GLU B N 1
ATOM 738 C CA . GLU B 1 13 ? 7.878 47.771 14.218 1.00 24.90 61 GLU B CA 1
ATOM 739 C C . GLU B 1 13 ? 8.024 46.524 13.363 1.00 25.04 61 GLU B C 1
ATOM 740 O O . GLU B 1 13 ? 8.070 46.694 12.135 1.00 26.36 61 GLU B O 1
ATOM 746 N N . HIS B 1 14 ? 8.054 45.364 13.988 1.00 25.86 62 HIS B N 1
ATOM 747 C CA . HIS B 1 14 ? 8.304 44.123 13.250 1.00 26.72 62 HIS B CA 1
ATOM 748 C C . HIS B 1 14 ? 7.157 43.802 12.309 1.00 28.14 62 HIS B C 1
ATOM 749 O O . HIS B 1 14 ? 7.308 43.125 11.293 1.00 31.70 62 HIS B O 1
ATOM 756 N N . GLU B 1 15 ? 5.951 44.296 12.595 1.00 29.28 63 GLU B N 1
ATOM 757 C CA . GLU B 1 15 ? 4.865 44.084 11.625 1.00 31.73 63 GLU B CA 1
ATOM 758 C C . GLU B 1 15 ? 4.964 44.957 10.386 1.00 37.16 63 GLU B C 1
ATOM 759 O O . GLU B 1 15 ? 4.274 44.725 9.369 1.00 43.78 63 GLU B O 1
ATOM 761 N N . LYS B 1 16 ? 5.799 45.999 10.367 1.00 38.60 64 LYS B N 1
ATOM 762 C CA . LYS B 1 16 ? 5.781 46.824 9.150 1.00 40.87 64 LYS B CA 1
ATOM 763 C C . LYS B 1 16 ? 6.894 46.351 8.241 1.00 42.94 64 LYS B C 1
ATOM 764 O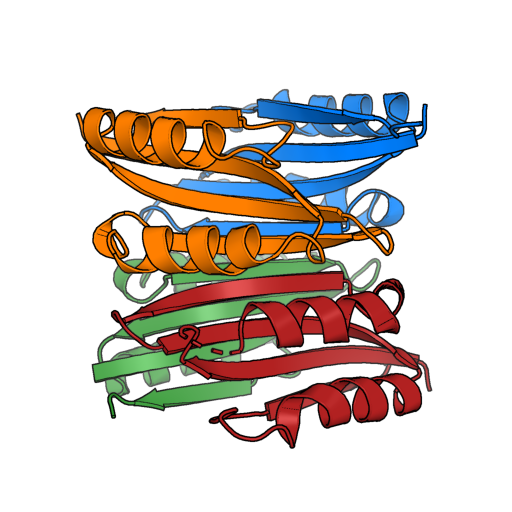 O . LYS B 1 16 ? 7.669 47.251 7.894 1.00 54.39 64 LYS B O 1
ATOM 766 N N . ARG B 1 17 ? 6.960 45.084 7.945 1.00 45.42 65 ARG B N 1
ATOM 767 C CA . ARG B 1 17 ? 8.150 44.296 7.738 1.00 48.64 65 ARG B CA 1
ATOM 768 C C . ARG B 1 17 ? 8.592 43.870 6.353 1.00 47.66 65 ARG B C 1
ATOM 769 O O . ARG B 1 17 ? 9.466 42.974 6.271 1.00 45.34 65 ARG B O 1
ATOM 771 N N . ASP B 1 18 ? 8.161 44.485 5.243 1.00 44.11 66 ASP B N 1
ATOM 772 C CA . ASP B 1 18 ? 9.124 44.556 4.146 1.00 40.34 66 ASP B CA 1
ATOM 773 C C . ASP B 1 18 ? 10.385 45.250 4.702 1.00 40.65 66 ASP B C 1
ATOM 774 O O . ASP B 1 18 ? 11.536 44.940 4.405 1.00 44.40 66 ASP B O 1
ATOM 776 N N . LEU B 1 19 ? 10.174 46.252 5.533 1.00 40.49 67 LEU B N 1
ATOM 777 C CA . LEU B 1 19 ? 11.154 46.892 6.391 1.00 37.96 67 LEU B CA 1
ATOM 778 C C . LEU B 1 19 ? 12.086 45.959 7.152 1.00 37.68 67 LEU B C 1
ATOM 779 O O . LEU B 1 19 ? 13.311 46.052 7.027 1.00 34.15 67 LEU B O 1
ATOM 784 N N . ALA B 1 20 ? 11.558 45.047 7.973 1.00 36.74 68 ALA B N 1
ATOM 785 C CA . ALA B 1 20 ? 12.469 44.124 8.653 1.00 33.86 68 ALA B CA 1
ATOM 786 C C . ALA B 1 20 ? 13.261 43.284 7.658 1.00 33.17 68 ALA B C 1
ATOM 787 O O . ALA B 1 20 ? 14.435 43.009 7.892 1.00 27.54 68 ALA B O 1
ATOM 789 N N . SER B 1 21 ? 12.602 42.862 6.568 1.00 32.57 69 SER B N 1
ATOM 790 C CA . SER B 1 21 ? 13.356 42.100 5.582 1.00 31.94 69 SER B CA 1
ATOM 791 C C . SER B 1 21 ? 14.451 42.969 4.987 1.00 31.26 69 SER B C 1
ATOM 792 O O . SER B 1 21 ? 15.565 42.478 4.774 1.00 30.65 69 SER B O 1
ATOM 796 N N . ARG B 1 22 ? 14.126 44.248 4.732 1.00 33.31 70 ARG B N 1
ATOM 797 C CA . ARG B 1 22 ? 15.127 45.124 4.140 1.00 34.02 70 ARG B CA 1
ATOM 798 C C . ARG B 1 22 ? 16.285 45.328 5.096 1.00 30.25 70 ARG B C 1
ATOM 799 O O . ARG B 1 22 ? 17.458 45.411 4.729 1.00 30.73 70 ARG B O 1
ATOM 801 N N . ILE B 1 23 ? 15.925 45.425 6.385 1.00 28.96 71 ILE B N 1
ATOM 802 C CA . ILE B 1 23 ? 17.001 45.723 7.329 1.00 26.98 71 ILE B CA 1
ATOM 803 C C . ILE B 1 23 ? 17.972 44.555 7.448 1.00 24.63 71 ILE B C 1
ATOM 804 O O . ILE B 1 23 ? 19.190 44.734 7.488 1.00 25.88 71 ILE B O 1
ATOM 809 N N . VAL B 1 24 ? 17.468 43.314 7.512 1.00 23.72 72 VAL B N 1
ATOM 810 C CA . VAL B 1 24 ? 18.390 42.165 7.584 1.00 24.13 72 VAL B CA 1
ATOM 811 C C . VAL B 1 24 ? 19.108 42.035 6.251 1.00 23.82 72 VAL B C 1
ATOM 812 O O . VAL B 1 24 ? 20.308 41.760 6.205 1.00 24.66 72 VAL B O 1
ATOM 818 N N . SER B 1 25 ? 18.411 42.249 5.127 1.00 25.14 73 SER B N 1
ATOM 819 C CA . SER B 1 25 ? 19.063 42.023 3.857 1.00 26.97 73 SER B CA 1
ATOM 820 C C . SER B 1 25 ? 20.185 43.007 3.626 1.00 26.75 73 SER B C 1
ATOM 821 O O . SER B 1 25 ? 21.246 42.629 3.132 1.00 27.74 73 SER B O 1
ATOM 824 N N . THR B 1 26 ? 19.999 44.279 4.015 1.00 25.86 74 THR B N 1
ATOM 825 C CA . THR B 1 26 ? 21.134 45.174 3.774 1.00 27.67 74 THR B CA 1
ATOM 826 C C . THR B 1 26 ? 22.333 44.852 4.647 1.00 24.89 74 THR B C 1
ATOM 827 O O . THR B 1 26 ? 23.484 45.026 4.248 1.00 26.59 74 THR B O 1
ATOM 831 N N . GLN B 1 27 ? 22.092 44.368 5.883 1.00 23.94 75 GLN B N 1
ATOM 832 C CA . GLN B 1 27 ? 23.222 43.928 6.708 1.00 24.96 75 GLN B CA 1
ATOM 833 C C . GLN B 1 27 ? 23.929 42.760 6.045 1.00 22.97 75 GLN B C 1
ATOM 834 O O . GLN B 1 27 ? 25.161 42.680 6.110 1.00 25.96 75 GLN B O 1
ATOM 844 N N . HIS B 1 28 ? 23.172 41.863 5.383 1.00 23.01 76 HIS B N 1
ATOM 845 C CA . HIS B 1 28 ? 23.811 40.734 4.744 1.00 22.76 76 HIS B CA 1
ATOM 846 C C . HIS B 1 28 ? 24.578 41.189 3.505 1.00 24.21 76 HIS B C 1
ATOM 847 O O . HIS B 1 28 ? 25.644 40.662 3.194 1.00 25.49 76 HIS B O 1
ATOM 854 N N . HIS B 1 29 ? 24.070 42.163 2.773 1.00 24.87 77 HIS B N 1
ATOM 855 C CA . HIS B 1 29 ? 24.777 42.652 1.585 1.00 25.43 77 HIS B CA 1
ATOM 856 C C . HIS B 1 29 ? 26.115 43.250 1.993 1.00 24.65 77 HIS B C 1
ATOM 857 O O . HIS B 1 29 ? 27.053 43.213 1.219 1.00 26.78 77 HIS B O 1
ATOM 864 N N . HIS B 1 30 ? 26.190 43.802 3.209 1.00 22.90 78 HIS B N 1
ATOM 865 C CA . HIS B 1 30 ? 27.385 44.398 3.780 1.00 22.92 78 HIS B CA 1
ATOM 866 C C . HIS B 1 30 ? 27.890 43.570 4.944 1.00 22.38 78 HIS B C 1
ATOM 867 O O . HIS B 1 30 ? 28.347 44.144 5.943 1.00 23.02 78 HIS B O 1
ATOM 874 N N . HIS B 1 31 ? 27.831 42.233 4.842 1.00 21.08 79 HIS B N 1
ATOM 875 C CA . HIS B 1 31 ? 28.118 41.471 6.080 1.00 22.14 79 HIS B CA 1
ATOM 876 C C . HIS B 1 31 ? 29.573 41.640 6.522 1.00 20.70 79 HIS B C 1
ATOM 877 O O . HIS B 1 31 ? 29.869 41.361 7.685 1.00 21.51 79 HIS B O 1
ATOM 884 N N . ASP B 1 32 ? 30.487 42.101 5.688 1.00 22.54 80 ASP B N 1
ATOM 885 C CA . ASP B 1 32 ? 31.852 42.362 6.128 1.00 22.73 80 ASP B CA 1
ATOM 886 C C . ASP B 1 32 ? 31.880 43.440 7.207 1.00 22.31 80 ASP B C 1
ATOM 887 O O . ASP B 1 32 ? 32.773 43.403 8.064 1.00 24.38 80 ASP B O 1
ATOM 892 N N . LEU B 1 33 ? 30.927 44.373 7.199 1.00 19.44 81 LEU B N 1
ATOM 893 C CA . LEU B 1 33 ? 30.927 45.398 8.240 1.00 18.70 81 LEU B CA 1
ATOM 894 C C . LEU B 1 33 ? 30.261 44.888 9.504 1.00 18.23 81 LEU B C 1
ATOM 895 O O . LEU B 1 33 ? 30.416 45.529 10.519 1.00 19.45 81 LEU B O 1
ATOM 900 N N . SER B 1 34 ? 29.505 43.811 9.461 1.00 18.50 82 SER B N 1
ATOM 901 C CA . SER B 1 34 ? 28.753 43.362 10.627 1.00 17.50 82 SER B CA 1
ATOM 902 C C . SER B 1 34 ? 29.523 42.411 11.549 1.00 17.36 82 SER B C 1
ATOM 903 O O . SER B 1 34 ? 30.083 41.417 11.118 1.00 21.40 82 SER B O 1
ATOM 906 N N . VAL B 1 35 ? 29.530 42.728 12.854 1.00 16.78 83 VAL B N 1
ATOM 907 C CA . VAL B 1 35 ? 30.080 41.773 13.823 1.00 16.79 83 VAL B CA 1
ATOM 908 C C . VAL B 1 35 ? 28.939 40.875 14.275 1.00 15.15 83 VAL B C 1
ATOM 909 O O . VAL B 1 35 ? 28.884 39.683 13.971 1.00 16.55 83 VAL B O 1
ATOM 913 N N . ALA B 1 36 ? 27.972 41.493 14.941 1.00 16.05 84 ALA B N 1
ATOM 914 C CA . ALA B 1 36 ? 26.811 40.799 15.439 1.00 15.48 84 ALA B CA 1
ATOM 915 C C . ALA B 1 36 ? 25.746 41.814 15.843 1.00 15.17 84 ALA B C 1
ATOM 916 O O . ALA B 1 36 ? 26.107 42.972 16.031 1.00 15.35 84 ALA B O 1
ATOM 918 N N . THR B 1 37 ? 24.511 41.344 15.930 1.00 16.71 85 THR B N 1
ATOM 919 C CA . THR B 1 37 ? 23.406 42.267 16.265 1.00 19.21 85 THR B CA 1
ATOM 920 C C . THR B 1 37 ? 22.616 41.693 17.448 1.00 19.29 85 THR B C 1
ATOM 921 O O . THR B 1 37 ? 22.315 40.491 17.491 1.00 25.36 85 THR B O 1
ATOM 925 N N . LEU B 1 38 ? 22.362 42.548 18.423 1.00 17.41 86 LEU B N 1
ATOM 926 C CA . LEU B 1 38 ? 21.513 42.155 19.543 1.00 17.82 86 LEU B CA 1
ATOM 927 C C . LEU B 1 38 ? 20.106 42.696 19.342 1.00 17.22 86 LEU B C 1
ATOM 928 O O . LEU B 1 38 ? 19.949 43.864 18.9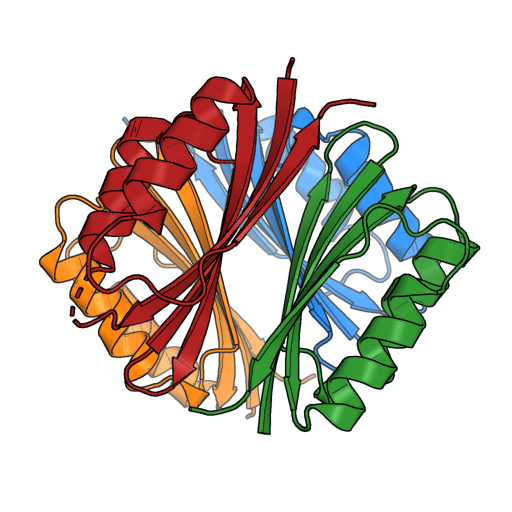98 1.00 19.43 86 LEU B O 1
ATOM 933 N N . HIS B 1 39 ? 19.082 41.915 19.574 1.00 16.60 87 HIS B N 1
ATOM 934 C CA . HIS B 1 39 ? 17.706 42.331 19.430 1.00 17.16 87 HIS B CA 1
ATOM 935 C C . HIS B 1 39 ? 16.949 42.104 20.738 1.00 16.23 87 HIS B C 1
ATOM 936 O O . HIS B 1 39 ? 17.049 41.027 21.302 1.00 17.33 87 HIS B O 1
ATOM 943 N N . VAL B 1 40 ? 16.158 43.117 21.068 1.00 16.22 88 VAL B N 1
ATOM 944 C CA . VAL B 1 40 ? 15.296 43.000 22.250 1.00 16.09 88 VAL B CA 1
ATOM 945 C C . VAL B 1 40 ? 13.892 43.373 21.792 1.00 16.05 88 VAL B C 1
ATOM 946 O O . VAL B 1 40 ? 13.707 44.474 21.228 1.00 16.91 88 VAL B O 1
ATOM 950 N N . HIS B 1 41 ? 12.971 42.481 22.061 1.00 18.70 89 HIS B N 1
ATOM 951 C CA . HIS B 1 41 ? 11.584 42.673 21.657 1.00 20.51 89 HIS B CA 1
ATOM 952 C C . HIS B 1 41 ? 11.006 43.515 22.801 1.00 22.83 89 HIS B C 1
ATOM 953 O O . HIS B 1 41 ? 10.591 42.893 23.785 1.00 27.88 89 HIS B O 1
ATOM 960 N N . ILE B 1 42 ? 11.058 44.841 22.699 1.00 22.04 90 ILE B N 1
ATOM 961 C CA . ILE B 1 42 ? 10.798 45.677 23.862 1.00 24.29 90 ILE B CA 1
ATOM 962 C C . ILE B 1 42 ? 9.330 45.713 24.246 1.00 26.08 90 ILE B C 1
ATOM 963 O O . ILE B 1 42 ? 8.996 45.958 25.405 1.00 32.17 90 ILE B O 1
ATOM 968 N N . ASN B 1 43 ? 8.452 45.492 23.267 1.00 24.65 91 ASN B N 1
ATOM 969 C CA . ASN B 1 43 ? 7.017 45.432 23.581 1.00 24.54 91 ASN B CA 1
ATOM 970 C C . ASN B 1 43 ? 6.399 44.636 22.444 1.00 23.46 91 ASN B C 1
ATOM 971 O O . ASN B 1 43 ? 7.167 44.139 21.618 1.00 23.93 91 ASN B O 1
ATOM 976 N N . HIS B 1 44 ? 5.091 44.508 22.391 1.00 24.69 92 HIS B N 1
ATOM 977 C CA . HIS B 1 44 ? 4.519 43.616 21.383 1.00 25.03 92 HIS B CA 1
ATOM 978 C C . HIS B 1 44 ? 4.759 44.164 19.987 1.00 26.12 92 HIS B C 1
ATOM 979 O O . HIS B 1 44 ? 4.813 43.337 19.085 1.00 27.83 92 HIS B O 1
ATOM 986 N N . ASP B 1 45 ? 4.882 45.492 19.885 1.00 24.25 93 ASP B N 1
ATOM 987 C CA . ASP B 1 45 ? 5.010 46.004 18.524 1.00 25.84 93 ASP B CA 1
ATOM 988 C C . ASP B 1 45 ? 6.432 46.379 18.128 1.00 23.84 93 ASP B C 1
ATOM 989 O O . ASP B 1 45 ? 6.754 46.340 16.945 1.00 23.79 93 ASP B O 1
ATOM 994 N N . ASP B 1 46 ? 7.298 46.761 19.045 1.00 22.20 94 ASP B N 1
ATOM 995 C CA . ASP B 1 46 ? 8.580 47.369 18.727 1.00 19.77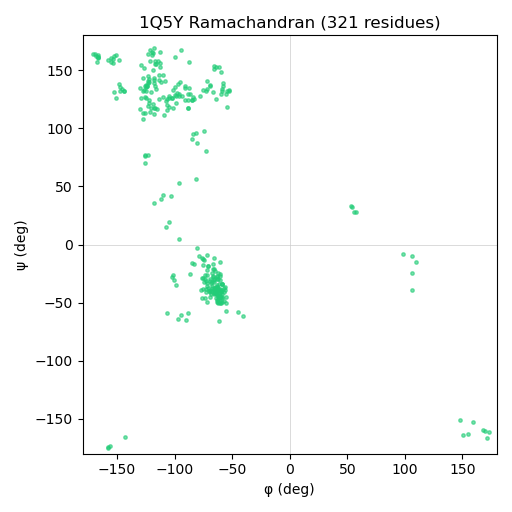 94 ASP B CA 1
ATOM 996 C C . ASP B 1 46 ? 9.776 46.525 19.104 1.00 19.16 94 ASP B C 1
ATOM 997 O O . ASP B 1 46 ? 9.775 45.817 20.100 1.00 20.60 94 ASP B O 1
ATOM 1002 N N . CYS B 1 47 ? 10.787 46.642 18.277 1.00 19.12 95 CYS B N 1
ATOM 1003 C CA . CYS B 1 47 ? 12.047 45.946 18.394 1.00 18.18 95 CYS B CA 1
ATOM 1004 C C . CYS B 1 47 ? 13.187 46.969 18.517 1.00 16.54 95 CYS B C 1
ATOM 1005 O O . CYS B 1 47 ? 13.237 47.920 17.733 1.00 20.03 95 CYS B O 1
ATOM 1008 N N . LEU B 1 48 ? 14.033 46.732 19.497 1.00 15.39 96 LEU B N 1
ATOM 1009 C CA . LEU B 1 48 ? 15.294 47.451 19.632 1.00 15.16 96 LEU B CA 1
ATOM 1010 C C . LEU B 1 48 ? 16.415 46.583 19.060 1.00 14.79 96 LEU B C 1
ATOM 1011 O O . LEU B 1 48 ? 16.548 45.441 19.516 1.00 16.69 96 LEU B O 1
ATOM 1016 N N . GLU B 1 49 ? 17.154 47.073 18.066 1.00 14.59 97 GLU B N 1
ATOM 1017 C CA . GLU B 1 49 ? 18.296 46.348 17.544 1.00 15.19 97 GLU B CA 1
ATOM 1018 C C . GLU B 1 49 ? 19.556 47.158 17.770 1.00 14.66 97 GLU B C 1
ATOM 1019 O O . GLU B 1 49 ? 19.516 48.387 17.616 1.00 15.44 97 GLU B O 1
ATOM 1025 N N . ILE B 1 50 ? 20.608 46.446 18.109 1.00 14.55 98 ILE B N 1
ATOM 1026 C CA . ILE B 1 50 ? 21.937 47.032 18.285 1.00 15.07 98 ILE B CA 1
ATOM 1027 C C . ILE B 1 50 ? 22.930 46.255 17.453 1.00 14.59 98 ILE B C 1
ATOM 1028 O O . ILE B 1 50 ? 23.229 45.114 17.775 1.00 16.75 98 ILE B O 1
ATOM 1033 N N . ALA B 1 51 ? 23.381 46.899 16.387 1.00 15.18 99 ALA B N 1
ATOM 1034 C CA . ALA B 1 51 ? 24.290 46.246 15.438 1.00 14.48 99 ALA B CA 1
ATOM 1035 C C . ALA B 1 51 ? 25.700 46.743 15.719 1.00 15.40 99 ALA B C 1
ATOM 1036 O O . ALA B 1 51 ? 25.955 47.952 15.581 1.00 16.58 99 ALA B O 1
ATOM 1038 N N . VAL B 1 52 ? 26.587 45.843 16.097 1.00 15.27 100 VAL B N 1
ATOM 1039 C CA . VAL B 1 52 ? 28.022 46.178 16.203 1.00 14.58 100 VAL B CA 1
ATOM 1040 C C . VAL B 1 52 ? 28.629 46.029 14.829 1.00 14.35 100 VAL B C 1
ATOM 1041 O O . VAL B 1 52 ? 28.454 44.984 14.203 1.00 15.90 100 VAL B O 1
ATOM 1045 N N . LEU B 1 53 ? 29.285 47.098 14.407 1.00 15.11 101 LEU B N 1
ATOM 1046 C CA . LEU B 1 53 ? 29.937 47.171 13.097 1.00 15.77 101 LEU B CA 1
ATOM 1047 C C . LEU B 1 53 ? 31.447 47.348 13.238 1.00 16.45 101 LEU B C 1
ATOM 1048 O O . LEU B 1 53 ? 31.933 47.875 14.252 1.00 16.98 101 LEU B O 1
ATOM 1053 N N . LYS B 1 54 ? 32.194 46.925 12.220 1.00 18.57 102 LYS B N 1
ATOM 1054 C CA . LYS B 1 54 ? 33.639 47.076 12.200 1.00 18.51 102 LYS B CA 1
ATOM 1055 C C . LYS B 1 54 ? 34.060 47.375 10.758 1.00 19.22 102 LYS B C 1
ATOM 1056 O O . LYS B 1 54 ? 33.636 46.657 9.855 1.00 22.41 102 LYS B O 1
ATOM 1062 N N . GLY B 1 55 ? 34.890 48.390 10.595 1.00 20.84 103 GLY B N 1
ATOM 1063 C CA . GLY B 1 55 ? 35.495 48.615 9.287 1.00 24.01 103 GLY B CA 1
ATOM 1064 C C . GLY B 1 55 ? 35.963 50.053 9.174 1.00 24.78 103 GLY B C 1
ATOM 1065 O O . GLY B 1 55 ? 36.256 50.722 10.160 1.00 27.72 103 GLY B O 1
ATOM 1066 N N . ASP B 1 56 ? 35.987 50.505 7.932 1.00 24.69 104 ASP B N 1
ATOM 1067 C CA . ASP B 1 56 ? 36.340 51.904 7.676 1.00 27.02 104 ASP B CA 1
ATOM 1068 C C . ASP B 1 56 ? 35.188 52.782 8.145 1.00 26.24 104 ASP B C 1
ATOM 1069 O O . ASP B 1 56 ? 33.997 52.539 7.916 1.00 24.33 104 ASP B O 1
ATOM 1074 N N . MET B 1 57 ? 35.559 53.832 8.856 1.00 26.31 105 MET B N 1
ATOM 1075 C CA . MET B 1 57 ? 34.525 54.615 9.544 1.00 25.80 105 MET B CA 1
ATOM 1076 C C . MET B 1 57 ? 33.667 55.372 8.557 1.00 25.42 105 MET B C 1
ATOM 1077 O O . MET B 1 57 ? 32.470 55.575 8.795 1.00 26.79 105 MET B O 1
ATOM 1082 N N . GLY B 1 58 ? 34.239 55.752 7.417 1.00 27.45 106 GLY B N 1
ATOM 1083 C CA . GLY B 1 58 ? 33.424 56.345 6.360 1.00 28.16 106 GLY B CA 1
ATOM 1084 C C . GLY B 1 58 ? 32.391 55.377 5.796 1.00 25.80 106 GLY B C 1
ATOM 1085 O O . GLY B 1 58 ? 31.227 55.809 5.637 1.00 25.51 106 GLY B O 1
ATOM 1086 N N . ASP B 1 59 ? 32.762 54.130 5.491 1.00 25.94 107 ASP B N 1
ATOM 1087 C CA . ASP B 1 59 ? 31.816 53.119 5.046 1.00 26.05 107 ASP B CA 1
ATOM 1088 C C . ASP B 1 59 ? 30.764 52.780 6.103 1.00 22.41 107 ASP B C 1
ATOM 1089 O O . ASP B 1 59 ? 29.575 52.572 5.826 1.00 23.31 107 ASP B O 1
ATOM 1094 N N . VAL B 1 60 ? 31.186 52.729 7.367 1.00 21.46 108 VAL B N 1
ATOM 1095 C CA . VAL B 1 60 ? 30.230 52.515 8.439 1.00 20.52 108 VAL B CA 1
ATOM 1096 C C . VAL B 1 60 ? 29.206 53.649 8.487 1.00 19.10 108 VAL B C 1
ATOM 1097 O O . VAL B 1 60 ? 28.014 53.325 8.624 1.00 21.01 108 VAL B O 1
ATOM 1101 N N . GLN B 1 61 ? 29.656 54.902 8.380 1.00 20.33 109 GLN B N 1
ATOM 1102 C CA . GLN B 1 61 ? 28.713 56.022 8.396 1.00 21.43 109 GLN B CA 1
ATOM 1103 C C . GLN B 1 61 ? 27.727 55.944 7.247 1.00 20.40 109 GLN B C 1
ATOM 1104 O O . GLN B 1 61 ? 26.520 56.181 7.415 1.00 21.28 109 GLN B O 1
ATOM 1110 N N . HIS B 1 62 ? 28.288 55.649 6.063 1.00 20.82 110 HIS B N 1
ATOM 1111 C CA . HIS B 1 62 ? 27.405 55.639 4.905 1.00 22.23 110 HIS B CA 1
ATOM 1112 C C . HIS B 1 62 ? 26.369 54.550 5.021 1.00 21.00 110 HIS B C 1
ATOM 1113 O O . HIS B 1 62 ? 25.188 54.681 4.728 1.00 22.35 110 HIS B O 1
ATOM 1120 N N . PHE B 1 63 ? 26.773 53.371 5.484 1.00 20.55 111 PHE B N 1
ATOM 1121 C CA . PHE B 1 63 ? 25.897 52.229 5.723 1.00 21.39 111 PHE B CA 1
ATOM 1122 C C . PHE B 1 63 ? 24.814 52.527 6.747 1.00 19.14 111 PHE B C 1
ATOM 1123 O O . PHE B 1 63 ? 23.608 52.295 6.570 1.00 21.33 111 PHE B O 1
ATOM 1131 N N . ALA B 1 64 ? 25.255 53.063 7.887 1.00 19.27 112 ALA B N 1
ATOM 1132 C CA . ALA B 1 64 ? 24.319 53.440 8.943 1.00 19.62 112 ALA B CA 1
ATOM 1133 C C . ALA B 1 64 ? 23.310 54.489 8.494 1.00 19.73 112 ALA B C 1
ATOM 1134 O O . ALA B 1 64 ? 22.136 54.382 8.843 1.00 22.77 112 ALA B O 1
ATOM 1136 N N . ASP B 1 65 ? 23.742 55.478 7.709 1.00 19.90 113 ASP B N 1
ATOM 1137 C CA . ASP B 1 65 ? 22.802 56.499 7.239 1.00 21.49 113 ASP B CA 1
ATOM 1138 C C . ASP B 1 65 ? 21.733 55.869 6.370 1.00 21.43 113 ASP B C 1
ATOM 1139 O O . ASP B 1 65 ? 20.559 56.243 6.478 1.00 22.42 113 ASP B O 1
ATOM 1144 N N . ASP B 1 66 ? 22.130 54.905 5.526 1.00 20.76 114 ASP B N 1
ATOM 1145 C CA . ASP B 1 66 ? 21.169 54.220 4.689 1.00 22.56 114 ASP B CA 1
ATOM 1146 C C . ASP B 1 66 ? 20.184 53.408 5.527 1.00 22.32 114 ASP B C 1
ATOM 1147 O O . ASP B 1 66 ? 18.993 53.408 5.218 1.00 25.09 114 ASP B O 1
ATOM 1149 N N . VAL B 1 67 ? 20.630 52.733 6.587 1.00 22.27 115 VAL B N 1
ATOM 1150 C CA . VAL B 1 67 ? 19.689 52.016 7.451 1.00 22.36 115 VAL B CA 1
ATOM 1151 C C . VAL B 1 67 ? 18.682 52.961 8.083 1.00 21.16 115 VAL B C 1
ATOM 1152 O O . VAL B 1 67 ? 17.466 52.720 8.042 1.00 24.26 115 VAL B O 1
ATOM 1156 N N . ILE B 1 68 ? 19.198 54.040 8.651 1.00 20.09 116 ILE B N 1
ATOM 1157 C CA . ILE B 1 68 ? 18.369 54.996 9.394 1.00 22.06 116 ILE B CA 1
ATOM 1158 C C . ILE B 1 68 ? 17.373 55.720 8.498 1.00 24.14 116 ILE B C 1
ATOM 1159 O O . ILE B 1 68 ? 16.255 56.043 8.951 1.00 27.40 116 ILE B O 1
ATOM 1164 N N . ALA B 1 69 ? 17.701 55.977 7.233 1.00 25.76 117 ALA B N 1
ATOM 1165 C CA . ALA B 1 69 ? 16.803 56.646 6.311 1.00 27.42 117 ALA B CA 1
ATOM 1166 C C . ALA B 1 69 ? 15.607 55.802 5.857 1.00 28.27 117 ALA B C 1
ATOM 1167 O O . ALA B 1 69 ? 14.694 56.320 5.195 1.00 31.26 117 ALA B O 1
ATOM 1169 N N . GLN B 1 70 ? 15.567 54.511 6.164 1.00 26.55 118 GLN B N 1
ATOM 1170 C CA . GLN B 1 70 ? 14.394 53.733 5.819 1.00 27.37 118 GLN B CA 1
ATOM 1171 C C . GLN B 1 70 ? 13.187 54.218 6.637 1.00 26.91 118 GLN B C 1
ATOM 1172 O O . GLN B 1 70 ? 13.283 54.364 7.850 1.00 26.49 118 GLN B O 1
ATOM 1178 N N . ARG B 1 71 ? 12.083 54.445 5.928 1.00 28.03 119 ARG B N 1
ATOM 1179 C CA . ARG B 1 71 ? 10.875 54.879 6.647 1.00 28.66 119 ARG B CA 1
ATOM 1180 C C . ARG B 1 71 ? 10.412 53.791 7.600 1.00 27.57 119 ARG B C 1
ATOM 1181 O O . ARG B 1 71 ? 10.211 52.615 7.203 1.00 31.16 119 ARG B O 1
ATOM 1183 N N . GLY B 1 72 ? 10.269 54.175 8.870 1.00 28.38 120 GLY B N 1
ATOM 1184 C CA . GLY B 1 72 ? 9.833 53.220 9.884 1.00 28.97 120 GLY B CA 1
ATOM 1185 C C . GLY B 1 72 ? 10.968 52.864 10.845 1.00 26.67 120 GLY B C 1
ATOM 1186 O O . GLY B 1 72 ? 10.777 52.303 11.931 1.00 28.50 120 GLY B O 1
ATOM 1187 N N . VAL B 1 73 ? 12.198 53.199 10.463 1.00 24.46 121 VAL B N 1
ATOM 1188 C CA . VAL B 1 73 ? 13.287 53.070 11.435 1.00 24.00 121 VAL B CA 1
ATOM 1189 C C . VAL B 1 73 ? 13.259 54.341 12.286 1.00 22.41 121 VAL B C 1
ATOM 1190 O O . VAL B 1 73 ? 13.288 55.477 11.812 1.00 27.75 121 VAL B O 1
ATOM 1194 N N . ARG B 1 74 ? 13.174 54.108 13.603 1.00 19.30 122 ARG B N 1
ATOM 1195 C CA . ARG B 1 74 ? 13.125 55.235 14.535 1.00 18.96 122 ARG B CA 1
ATOM 1196 C C . ARG B 1 74 ? 14.323 55.183 15.494 1.00 16.52 122 ARG B C 1
ATOM 1197 O O . ARG B 1 74 ? 14.963 54.134 15.638 1.00 16.47 122 ARG B O 1
ATOM 1205 N N . HIS B 1 75 ? 14.615 56.282 16.160 1.00 16.93 123 HIS B N 1
ATOM 1206 C CA . HIS B 1 75 ? 15.655 56.335 17.186 1.00 16.07 123 HIS B CA 1
ATOM 1207 C C . HIS B 1 75 ? 17.002 55.905 16.622 1.00 16.07 123 HIS B C 1
ATOM 1208 O O . HIS B 1 75 ? 17.837 55.360 17.348 1.00 16.75 123 HIS B O 1
ATOM 1215 N N . GLY B 1 76 ? 17.191 56.108 15.305 1.00 15.01 124 GLY B N 1
ATOM 1216 C CA . GLY B 1 76 ? 18.446 55.718 14.680 1.00 15.30 124 GLY B CA 1
ATOM 1217 C C . GLY B 1 76 ? 19.610 56.450 15.321 1.00 14.38 124 GLY B C 1
ATOM 1218 O O . GLY B 1 76 ? 19.563 57.662 15.474 1.00 17.12 124 GLY B O 1
ATOM 1219 N N . HIS B 1 77 ? 20.653 55.691 15.712 1.00 15.07 125 HIS B N 1
ATOM 1220 C CA . HIS B 1 77 ? 21.727 56.265 16.477 1.00 14.87 125 HIS B CA 1
ATOM 1221 C C . HIS B 1 77 ? 23.052 55.544 16.215 1.00 13.82 125 HIS B C 1
ATOM 1222 O O . HIS B 1 77 ? 23.077 54.318 16.361 1.00 15.16 125 HIS B O 1
ATOM 1229 N N . LEU B 1 78 ? 24.075 56.310 15.842 1.00 13.72 126 LEU B N 1
ATOM 1230 C CA . LEU B 1 78 ? 25.370 55.710 15.562 1.00 13.57 126 LEU B CA 1
ATOM 1231 C C . LEU B 1 78 ? 26.419 56.252 16.517 1.00 13.99 126 LEU B C 1
ATOM 1232 O O . LEU B 1 78 ? 26.685 57.444 16.584 1.00 15.88 126 LEU B O 1
ATOM 1237 N N . GLN B 1 79 ? 27.016 55.314 17.253 1.00 14.40 127 GLN B N 1
ATOM 1238 C CA . GLN B 1 79 ? 28.116 55.682 18.114 1.00 15.49 127 GLN B CA 1
ATOM 1239 C C . GLN B 1 79 ? 29.400 55.154 17.457 1.00 15.57 127 GLN B C 1
ATOM 1240 O O . GLN B 1 79 ? 29.567 53.934 17.410 1.00 17.31 127 GLN B O 1
ATOM 1246 N N . CYS B 1 80 ? 30.309 56.017 17.044 1.00 17.56 128 CYS B N 1
ATOM 1247 C CA . CYS B 1 80 ? 31.533 55.597 16.396 1.00 18.06 128 CYS B CA 1
ATOM 1248 C C . CYS B 1 80 ? 32.675 55.489 17.404 1.00 18.56 128 CYS B C 1
ATOM 1249 O O . CYS B 1 80 ? 32.823 56.349 18.260 1.00 20.71 128 CYS B O 1
ATOM 1252 N N . LEU B 1 81 ? 33.472 54.440 17.234 1.00 20.27 129 LEU B N 1
ATOM 1253 C CA . LEU B 1 81 ? 34.632 54.128 18.052 1.00 23.28 129 LEU B CA 1
ATOM 1254 C C . LEU B 1 81 ? 35.843 53.964 17.128 1.00 26.44 129 LEU B C 1
ATOM 1255 O O . LEU B 1 81 ? 36.339 52.856 16.909 1.00 24.85 129 LEU B O 1
ATOM 1260 N N . PRO B 1 82 ? 36.321 55.049 16.538 1.00 27.87 130 PRO B N 1
ATOM 1261 C CA . PRO B 1 82 ? 37.486 54.898 15.658 1.00 30.40 130 PRO B CA 1
ATOM 1262 C C . PRO B 1 82 ? 38.697 54.369 16.425 1.00 33.51 130 PRO B C 1
ATOM 1263 O O . PRO B 1 82 ? 38.833 54.579 17.627 1.00 32.31 130 PRO B O 1
ATOM 1267 N N . LYS B 1 83 ? 39.562 53.683 15.690 1.00 35.74 131 LYS B N 1
ATOM 1268 C CA . LYS B 1 83 ? 40.715 53.035 16.329 1.00 39.17 131 LYS B CA 1
ATOM 1269 C C . LYS B 1 83 ? 41.522 54.109 17.058 1.00 43.33 131 LYS B C 1
ATOM 1270 O O . LYS B 1 83 ? 41.674 55.170 16.447 1.00 46.81 131 LYS B O 1
ATOM 1276 N N . GLU B 1 84 ? 41.964 53.844 18.282 1.00 48.19 132 GLU B N 1
ATOM 1277 C CA . GLU B 1 84 ? 42.585 54.887 19.093 1.00 50.53 132 GLU B CA 1
ATOM 1278 C C . GLU B 1 84 ? 44.000 55.230 18.651 1.00 51.78 132 GLU B C 1
ATOM 1279 O O . GLU B 1 84 ? 44.750 54.430 18.098 1.00 55.83 132 GLU B O 1
ATOM 1285 N N . GLN C 1 3 ? 36.584 27.238 8.747 1.00 49.03 51 GLN C N 1
ATOM 1286 C CA . GLN C 1 3 ? 35.829 26.060 8.329 1.00 36.17 51 GLN C CA 1
ATOM 1287 C C . GLN C 1 3 ? 34.488 25.970 9.057 1.00 28.69 51 GLN C C 1
ATOM 1288 O O . GLN C 1 3 ? 33.770 24.990 8.802 1.00 31.08 51 GLN C O 1
ATOM 1290 N N . GLY C 1 4 ? 34.123 26.934 9.925 1.00 24.96 52 GLY C N 1
ATOM 1291 C CA . GLY C 1 4 ? 32.783 27.043 10.426 1.00 19.83 52 GLY C CA 1
ATOM 1292 C C . GLY C 1 4 ? 32.541 28.033 11.549 1.00 16.92 52 GLY C C 1
ATOM 1293 O O . GLY C 1 4 ? 33.394 28.863 11.836 1.00 19.94 52 GLY C O 1
ATOM 1294 N N . PHE C 1 5 ? 31.348 27.898 12.168 1.00 15.56 53 PHE C N 1
ATOM 1295 C CA . PHE C 1 5 ? 30.902 28.672 13.307 1.00 15.11 53 PHE C CA 1
ATOM 1296 C C . PHE C 1 5 ? 30.633 27.736 14.471 1.00 14.81 53 PHE C C 1
ATOM 1297 O O . PHE C 1 5 ? 30.541 26.520 14.285 1.00 15.50 53 PHE C O 1
ATOM 1305 N N . ALA C 1 6 ? 30.493 28.276 15.657 1.00 14.42 54 ALA C N 1
ATOM 1306 C CA . ALA C 1 6 ? 30.037 27.428 16.774 1.00 14.92 54 ALA C CA 1
ATOM 1307 C C . ALA C 1 6 ? 29.336 28.325 17.790 1.00 14.03 54 ALA C C 1
ATOM 1308 O O . ALA C 1 6 ? 29.584 29.524 17.844 1.00 14.72 54 ALA C O 1
ATOM 1310 N N . VAL C 1 7 ? 28.467 27.687 18.572 1.00 13.60 55 VAL C N 1
ATOM 1311 C CA . VAL C 1 7 ? 27.822 28.396 19.682 1.00 12.78 55 VAL C CA 1
ATOM 1312 C C . VAL C 1 7 ? 28.286 27.745 20.977 1.00 12.16 55 VAL C C 1
ATOM 1313 O O . VAL C 1 7 ? 28.037 26.552 21.186 1.00 13.55 55 VAL C O 1
ATOM 1317 N N . LEU C 1 8 ? 28.983 28.463 21.811 1.00 13.17 56 LEU C N 1
ATOM 1318 C CA . LEU C 1 8 ? 29.494 27.991 23.092 1.00 13.54 56 LEU C CA 1
ATOM 1319 C C . LEU C 1 8 ? 28.660 28.628 24.193 1.00 13.31 56 LEU C C 1
ATOM 1320 O O . LEU C 1 8 ? 28.602 29.848 24.313 1.00 17.17 56 LEU C O 1
ATOM 1325 N N . SER C 1 9 ? 27.999 27.830 25.023 1.00 13.26 57 SER C N 1
ATOM 1326 C CA . SER C 1 9 ? 27.234 28.426 26.097 1.00 12.95 57 SER C CA 1
ATOM 1327 C C . SER C 1 9 ? 27.643 27.804 27.437 1.00 13.21 57 SER C C 1
ATOM 1328 O O . SER C 1 9 ? 28.046 26.649 27.474 1.00 15.16 57 SER C O 1
ATOM 1331 N N . TYR C 1 10 ? 27.486 28.593 28.507 1.00 12.58 58 TYR C N 1
ATOM 1332 C CA . TYR C 1 10 ? 27.903 28.119 29.821 1.00 14.06 58 TYR C CA 1
ATOM 1333 C C . TYR C 1 10 ? 27.364 29.090 30.881 1.00 14.86 58 TYR C C 1
ATOM 1334 O O . TYR C 1 10 ? 26.954 30.217 30.566 1.00 15.82 58 TYR C O 1
ATOM 1343 N N . VAL C 1 11 ? 27.404 28.562 32.081 1.00 14.98 59 VAL C N 1
ATOM 1344 C CA . VAL C 1 11 ? 26.978 29.313 33.248 1.00 16.54 59 VAL C CA 1
ATOM 1345 C C . VAL C 1 11 ? 28.138 29.385 34.244 1.00 16.29 59 VAL C C 1
ATOM 1346 O O . VAL C 1 11 ? 28.856 28.425 34.436 1.00 17.80 59 VAL C O 1
ATOM 1350 N N . TYR C 1 12 ? 28.361 30.514 34.908 1.00 17.25 60 TYR C N 1
ATOM 1351 C CA . TYR C 1 12 ? 29.393 30.602 35.937 1.00 16.93 60 TYR C CA 1
ATOM 1352 C C . TYR C 1 12 ? 29.034 31.676 36.971 1.00 17.62 60 TYR C C 1
ATOM 1353 O O . TYR C 1 12 ? 28.180 32.540 36.725 1.00 18.40 60 TYR C O 1
ATOM 1362 N N . GLU C 1 13 ? 29.696 31.579 38.107 1.00 19.48 61 GLU C N 1
ATOM 1363 C CA . GLU C 1 13 ? 29.564 32.539 39.199 1.00 21.67 61 GLU C CA 1
ATOM 1364 C C . GLU C 1 13 ? 30.550 33.674 39.027 1.00 21.46 61 GLU C C 1
ATOM 1365 O O . GLU C 1 13 ? 31.774 33.443 39.076 1.00 23.09 61 GLU C O 1
ATOM 1371 N N . HIS C 1 14 ? 30.022 34.895 38.856 1.00 22.71 62 HIS C N 1
ATOM 1372 C CA . HIS C 1 14 ? 30.929 35.983 38.500 1.00 23.36 62 HIS C CA 1
ATOM 1373 C C . HIS C 1 14 ? 31.827 36.404 39.644 1.00 24.31 62 HIS C C 1
ATOM 1374 O O . HIS C 1 14 ? 32.885 36.992 39.388 1.00 25.84 62 HIS C O 1
ATOM 1381 N N . GLU C 1 15 ? 31.434 36.110 40.892 1.00 22.41 63 GLU C N 1
ATOM 1382 C CA . GLU C 1 15 ? 32.319 36.484 41.994 1.00 23.41 63 GLU C CA 1
ATOM 1383 C C . GLU C 1 15 ? 33.513 35.559 42.125 1.00 25.52 63 GLU C C 1
ATOM 1384 O O . GLU C 1 15 ? 34.405 35.896 42.914 1.00 28.14 63 GLU C O 1
ATOM 1386 N N . LYS C 1 16 ? 33.536 34.417 41.427 1.00 24.42 64 LYS C N 1
ATOM 1387 C CA . LYS C 1 16 ? 34.715 33.521 41.489 1.00 22.74 64 LYS C CA 1
ATOM 1388 C C . LYS C 1 16 ? 35.774 34.223 40.648 1.00 24.70 64 LYS C C 1
ATOM 1389 O O . LYS C 1 16 ? 35.757 34.174 39.422 1.00 27.16 64 LYS C O 1
ATOM 1395 N N . ARG C 1 17 ? 36.648 34.944 41.358 1.00 24.54 65 ARG C N 1
ATOM 1396 C CA . ARG C 1 17 ? 37.527 35.877 40.639 1.00 25.71 65 ARG C CA 1
ATOM 1397 C C . ARG C 1 17 ? 38.445 35.141 39.688 1.00 24.96 65 ARG C C 1
ATOM 1398 O O . ARG C 1 17 ? 38.716 35.502 38.550 1.00 26.70 65 ARG C O 1
ATOM 1406 N N . ASP C 1 18 ? 39.010 34.032 40.165 1.00 24.75 66 ASP C N 1
ATOM 1407 C CA . ASP C 1 18 ? 39.953 33.400 39.224 1.00 25.58 66 ASP C CA 1
ATOM 1408 C C . ASP C 1 18 ? 39.247 32.807 38.018 1.00 25.39 66 ASP C C 1
ATOM 1409 O O . ASP C 1 18 ? 39.786 32.924 36.907 1.00 26.00 66 ASP C O 1
ATOM 1414 N N . LEU C 1 19 ? 38.093 32.198 38.283 1.00 23.71 67 LEU C N 1
ATOM 1415 C CA . LEU C 1 19 ? 37.254 31.634 37.210 1.00 23.35 67 LEU C CA 1
ATOM 1416 C C . LEU C 1 19 ? 36.945 32.707 36.178 1.00 23.89 67 LEU C C 1
ATOM 1417 O O . LEU C 1 19 ? 37.211 32.585 34.985 1.00 23.20 67 LEU C O 1
ATOM 1422 N N . ALA C 1 20 ? 36.339 33.792 36.664 1.00 23.47 68 ALA C N 1
ATOM 1423 C CA . ALA C 1 20 ? 35.917 34.845 35.740 1.00 25.55 68 ALA C CA 1
ATOM 1424 C C . ALA C 1 20 ? 37.092 35.370 34.910 1.00 27.96 68 ALA C C 1
ATOM 1425 O O . ALA C 1 20 ? 37.018 35.632 33.697 1.00 29.52 68 ALA C O 1
ATOM 1427 N N . SER C 1 21 ? 38.245 35.522 35.580 1.00 29.13 69 SER C N 1
ATOM 1428 C CA . SER C 1 21 ? 39.439 36.016 34.916 1.00 29.76 69 SER C CA 1
ATOM 1429 C C . SER C 1 21 ? 39.858 35.129 33.740 1.00 29.09 69 SER C C 1
ATOM 1430 O O . SER C 1 21 ? 40.123 35.634 32.640 1.00 29.63 69 SER C O 1
ATOM 1434 N N . ARG C 1 22 ? 39.917 33.835 34.038 1.00 30.09 70 ARG C N 1
ATOM 1435 C CA . ARG C 1 22 ? 40.382 32.836 33.083 1.00 29.80 70 ARG C CA 1
ATOM 1436 C C . ARG C 1 22 ? 39.404 32.713 31.924 1.00 28.06 70 ARG C C 1
ATOM 1437 O O . ARG C 1 22 ? 39.816 32.538 30.785 1.00 31.93 70 ARG C O 1
ATOM 1445 N N . ILE C 1 23 ? 38.115 32.808 32.202 1.00 27.24 71 ILE C N 1
ATOM 1446 C CA . ILE C 1 23 ? 37.127 32.689 31.133 1.00 28.33 71 ILE C CA 1
ATOM 1447 C C . ILE C 1 23 ? 37.312 33.802 30.112 1.00 27.52 71 ILE C C 1
ATOM 1448 O O . ILE C 1 23 ? 37.360 33.560 28.894 1.00 27.05 71 ILE C O 1
ATOM 1453 N N . VAL C 1 24 ? 37.392 35.045 30.581 1.00 27.35 72 VAL C N 1
ATOM 1454 C CA . VAL C 1 24 ? 37.516 36.159 29.622 1.00 26.66 72 VAL C CA 1
ATOM 1455 C C . VAL C 1 24 ? 38.910 36.166 29.015 1.00 28.83 72 VAL C C 1
ATOM 1456 O O . VAL C 1 24 ? 39.090 36.430 27.822 1.00 28.47 72 VAL C O 1
ATOM 1460 N N . SER C 1 25 ? 39.913 35.858 29.841 1.00 28.59 73 SER C N 1
ATOM 1461 C CA . SER C 1 25 ? 41.283 35.831 29.325 1.00 29.86 73 SER C CA 1
ATOM 1462 C C . SER C 1 25 ? 41.494 34.780 28.241 1.00 28.22 73 SER C C 1
ATOM 1463 O O . SER C 1 25 ? 42.132 35.015 27.197 1.00 27.15 73 SER C O 1
ATOM 1466 N N . THR C 1 26 ? 40.980 33.554 28.431 1.00 25.57 74 THR C N 1
ATOM 1467 C CA . THR C 1 26 ? 41.078 32.546 27.377 1.00 23.25 74 THR C CA 1
ATOM 1468 C C . THR C 1 26 ? 40.397 33.087 26.136 1.00 21.22 74 THR C C 1
ATOM 1469 O O . THR C 1 26 ? 40.974 32.895 25.067 1.00 22.47 74 THR C O 1
ATOM 1473 N N . GLN C 1 27 ? 39.231 33.728 26.285 1.00 20.51 75 GLN C N 1
ATOM 1474 C CA . GLN C 1 27 ? 38.545 34.180 25.052 1.00 20.95 75 GLN C CA 1
ATOM 1475 C C . GLN C 1 27 ? 39.302 35.306 24.392 1.00 22.58 75 GLN C C 1
ATOM 1476 O O . GLN C 1 27 ? 39.292 35.395 23.146 1.00 24.26 75 GLN C O 1
ATOM 1486 N N . HIS C 1 28 ? 40.012 36.164 25.142 1.00 23.71 76 HIS C N 1
ATOM 1487 C CA . HIS C 1 28 ? 40.804 37.203 24.445 1.00 22.31 76 HIS C CA 1
ATOM 1488 C C . HIS C 1 28 ? 42.051 36.648 23.790 1.00 23.00 76 HIS C C 1
ATOM 1489 O O . HIS C 1 28 ? 42.508 37.086 22.719 1.00 23.08 76 HIS C O 1
ATOM 1496 N N . HIS C 1 29 ? 42.666 35.615 24.376 1.00 23.45 77 HIS C N 1
ATOM 1497 C CA . HIS C 1 29 ? 43.815 34.987 23.721 1.00 25.73 77 HIS C CA 1
ATOM 1498 C C . HIS C 1 29 ? 43.413 34.469 22.342 1.00 25.16 77 HIS C C 1
ATOM 1499 O O . HIS C 1 29 ? 44.213 34.485 21.400 1.00 28.08 77 HIS C O 1
ATOM 1506 N N . HIS C 1 30 ? 42.159 34.015 22.262 1.00 24.00 78 HIS C N 1
ATOM 1507 C CA . HIS C 1 30 ? 41.655 33.546 20.957 1.00 23.04 78 HIS C CA 1
ATOM 1508 C C . HIS C 1 30 ? 40.610 34.503 20.422 1.00 20.28 78 HIS C C 1
ATOM 1509 O O . HIS C 1 30 ? 39.575 34.095 19.899 1.00 20.37 78 HIS C O 1
ATOM 1516 N N . HIS C 1 31 ? 40.880 35.805 20.555 1.00 20.81 79 HIS C N 1
ATOM 1517 C CA . HIS C 1 31 ? 39.841 36.742 20.092 1.00 21.88 79 HIS C CA 1
ATOM 1518 C C . HIS C 1 31 ? 39.602 36.594 18.586 1.00 22.04 79 HIS C C 1
ATOM 1519 O O . HIS C 1 31 ? 38.522 36.935 18.102 1.00 21.70 79 HIS C O 1
ATOM 1526 N N . ASP C 1 32 ? 40.595 36.095 17.863 1.00 22.34 80 ASP C N 1
ATOM 1527 C CA . ASP C 1 32 ? 40.424 35.870 16.432 1.00 24.57 80 ASP C CA 1
ATOM 1528 C C . ASP C 1 32 ? 39.389 34.792 16.108 1.00 22.78 80 ASP C C 1
ATOM 1529 O O . ASP C 1 32 ? 38.905 34.754 14.969 1.00 24.02 80 ASP C O 1
ATOM 1534 N N . LEU C 1 33 ? 39.111 33.927 17.079 1.00 18.84 81 LEU C N 1
ATOM 1535 C CA . LEU C 1 33 ? 38.110 32.889 16.954 1.00 18.96 81 LEU C CA 1
ATOM 1536 C C . LEU C 1 33 ? 36.791 33.333 17.548 1.00 18.21 81 LEU C C 1
ATOM 1537 O O . LEU C 1 33 ? 35.837 32.560 17.548 1.00 22.05 81 LEU C O 1
ATOM 1542 N N . SER C 1 34 ? 36.689 34.575 17.998 1.00 19.16 82 SER C N 1
ATOM 1543 C CA . SER C 1 34 ? 35.460 34.988 18.691 1.00 18.96 82 SER C CA 1
ATOM 1544 C C . SER C 1 34 ? 34.722 35.998 17.833 1.00 17.57 82 SER C C 1
ATOM 1545 O O . SER C 1 34 ? 35.358 36.846 17.209 1.00 23.31 82 SER C O 1
ATOM 1549 N N . VAL C 1 35 ? 33.385 35.871 17.801 1.00 15.55 83 VAL C N 1
ATOM 1550 C CA . VAL C 1 35 ? 32.602 36.876 17.131 1.00 15.09 83 VAL C CA 1
ATOM 1551 C C . VAL C 1 35 ? 32.091 37.863 18.157 1.00 15.00 83 VAL C C 1
ATOM 1552 O O . VAL C 1 35 ? 32.422 39.079 18.161 1.00 16.90 83 VAL C O 1
ATOM 1556 N N . ALA C 1 36 ? 31.247 37.349 19.054 1.00 14.92 84 ALA C N 1
ATOM 1557 C CA . ALA C 1 36 ? 30.621 38.190 20.075 1.00 14.66 84 ALA C CA 1
ATOM 1558 C C . ALA C 1 36 ? 29.965 37.269 21.121 1.00 15.23 84 ALA C C 1
ATOM 1559 O O . ALA C 1 36 ? 29.654 36.123 20.795 1.00 15.44 84 ALA C O 1
ATOM 1561 N N . THR C 1 37 ? 29.769 37.802 22.314 1.00 15.16 85 THR C N 1
ATOM 1562 C CA . THR C 1 37 ? 29.174 37.056 23.418 1.00 15.97 85 THR C CA 1
ATOM 1563 C C . THR C 1 37 ? 27.974 37.788 23.969 1.00 17.16 85 THR C C 1
ATOM 1564 O O . THR C 1 37 ? 28.044 39.001 24.193 1.00 22.09 85 THR C O 1
ATOM 1568 N N . LEU C 1 38 ? 26.916 37.037 24.201 1.00 15.64 86 LEU C N 1
ATOM 1569 C CA . LEU C 1 38 ? 25.738 37.579 24.914 1.00 15.81 86 LEU C CA 1
ATOM 1570 C C . LEU C 1 38 ? 25.776 37.139 26.373 1.00 14.29 86 LEU C C 1
ATOM 1571 O O . LEU C 1 38 ? 25.952 35.940 26.593 1.00 17.10 86 LEU C O 1
ATOM 1576 N N . HIS C 1 39 ? 25.636 38.098 27.293 1.00 14.64 87 HIS C N 1
ATOM 1577 C CA . HIS C 1 39 ? 25.655 37.772 28.707 1.00 14.97 87 HIS C CA 1
ATOM 1578 C C . HIS C 1 39 ? 24.283 38.122 29.283 1.00 17.16 87 HIS C C 1
ATOM 1579 O O . HIS C 1 39 ? 23.775 39.223 29.065 1.00 16.82 87 HIS C O 1
ATOM 1586 N N .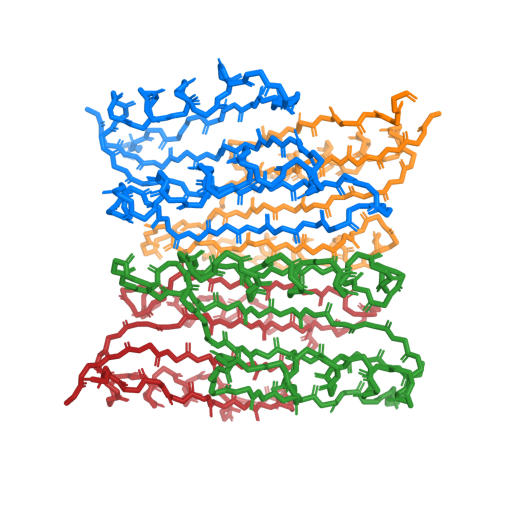 VAL C 1 40 ? 23.755 37.192 30.067 1.00 16.61 88 VAL C N 1
ATOM 1587 C CA . VAL C 1 40 ? 22.520 37.441 30.797 1.00 18.00 88 VAL C CA 1
ATOM 1588 C C . VAL C 1 40 ? 22.804 37.140 32.274 1.00 21.08 88 VAL C C 1
ATOM 1589 O O . VAL C 1 40 ? 23.319 36.076 32.582 1.00 21.21 88 VAL C O 1
ATOM 1593 N N . HIS C 1 41 ? 22.492 38.112 33.132 1.00 25.31 89 HIS C N 1
ATOM 1594 C CA . HIS C 1 41 ? 22.682 37.934 34.564 1.00 28.00 89 HIS C CA 1
ATOM 1595 C C . HIS C 1 41 ? 21.481 37.162 35.089 1.00 29.80 89 HIS C C 1
ATOM 1596 O O . HIS C 1 41 ? 20.458 37.819 35.330 1.00 39.31 89 HIS C O 1
ATOM 1603 N N . ILE C 1 42 ? 21.585 35.843 35.217 1.00 29.82 90 ILE C N 1
ATOM 1604 C CA . ILE C 1 42 ? 20.314 35.135 35.452 1.00 35.32 90 ILE C CA 1
ATOM 1605 C C . ILE C 1 42 ? 19.886 35.307 36.903 1.00 36.99 90 ILE C C 1
ATOM 1606 O O . ILE C 1 42 ? 18.690 35.524 37.128 1.00 42.57 90 ILE C O 1
ATOM 1611 N N . ASN C 1 43 ? 20.771 35.271 37.892 1.00 36.49 91 ASN C N 1
ATOM 1612 C CA . ASN C 1 43 ? 20.372 35.605 39.280 1.00 35.93 91 ASN C CA 1
ATOM 1613 C C . ASN C 1 43 ? 21.489 36.359 39.966 1.00 35.48 91 ASN C C 1
ATOM 1614 O O . ASN C 1 43 ? 22.419 36.864 39.321 1.00 37.62 91 ASN C O 1
ATOM 1619 N N . HIS C 1 44 ? 21.419 36.484 41.311 1.00 34.14 92 HIS C N 1
ATOM 1620 C CA . HIS C 1 44 ? 22.421 37.385 41.886 1.00 34.80 92 HIS C CA 1
ATOM 1621 C C . HIS C 1 44 ? 23.834 36.840 41.714 1.00 31.52 92 HIS C C 1
ATOM 1622 O O . HIS C 1 44 ? 24.770 37.624 41.580 1.00 30.65 92 HIS C O 1
ATOM 1629 N N . ASP C 1 45 ? 23.971 35.510 41.670 1.00 31.58 93 ASP C N 1
ATOM 1630 C CA . ASP C 1 45 ? 25.308 34.931 41.658 1.00 29.49 93 ASP C CA 1
ATOM 1631 C C . ASP C 1 45 ? 25.789 34.487 40.285 1.00 26.05 93 ASP C C 1
ATOM 1632 O O . ASP C 1 45 ? 26.990 34.499 40.020 1.00 24.93 93 ASP C O 1
ATOM 1637 N N . ASP C 1 46 ? 24.859 34.086 39.433 1.00 24.49 94 ASP C N 1
ATOM 1638 C CA . ASP C 1 46 ? 25.154 33.380 38.213 1.00 22.06 94 ASP C CA 1
ATOM 1639 C C . ASP C 1 46 ? 24.955 34.182 36.941 1.00 21.29 94 ASP C C 1
ATOM 1640 O O . ASP C 1 46 ? 23.963 34.899 36.812 1.00 23.71 94 ASP C O 1
ATOM 1645 N N . CYS C 1 47 ? 25.896 33.950 36.032 1.00 18.75 95 CYS C N 1
ATOM 1646 C CA . CYS C 1 47 ? 25.792 34.524 34.695 1.00 18.49 95 CYS C CA 1
ATOM 1647 C C . CYS C 1 47 ? 25.702 33.429 33.625 1.00 17.53 95 CYS C C 1
ATOM 1648 O O . CYS C 1 47 ? 26.366 32.407 33.746 1.00 17.97 95 CYS C O 1
ATOM 1651 N N . LEU C 1 48 ? 24.907 33.683 32.601 1.00 16.53 96 LEU C N 1
ATOM 1652 C CA . LEU C 1 48 ? 24.814 32.855 31.411 1.00 15.94 96 LEU C CA 1
ATOM 1653 C C . LEU C 1 48 ? 25.545 33.586 30.278 1.00 14.17 96 LEU C C 1
ATOM 1654 O O . LEU C 1 48 ? 25.215 34.763 30.040 1.00 15.80 96 LEU C O 1
ATOM 1659 N N . GLU C 1 49 ? 26.507 32.929 29.628 1.00 13.92 97 GLU C N 1
ATOM 1660 C CA . GLU C 1 49 ? 27.091 33.543 28.455 1.00 14.07 97 GLU C CA 1
ATOM 1661 C C . GLU C 1 49 ? 26.932 32.597 27.257 1.00 13.55 97 GLU C C 1
ATOM 1662 O O . GLU C 1 49 ? 27.023 31.369 27.365 1.00 14.69 97 GLU C O 1
ATOM 1668 N N . ILE C 1 50 ? 26.724 33.234 26.123 1.00 13.56 98 ILE C N 1
ATOM 1669 C CA . ILE C 1 50 ? 26.684 32.552 24.849 1.00 13.98 98 ILE C CA 1
ATOM 1670 C C . ILE C 1 50 ? 27.660 33.245 23.904 1.00 13.80 98 ILE C C 1
ATOM 1671 O O . ILE C 1 50 ? 27.464 34.408 23.531 1.00 15.62 98 ILE C O 1
ATOM 1676 N N . ALA C 1 51 ? 28.708 32.520 23.555 1.00 14.36 99 ALA C N 1
ATOM 1677 C CA . ALA C 1 51 ? 29.743 33.019 22.659 1.00 14.80 99 ALA C CA 1
ATOM 1678 C C . ALA C 1 51 ? 29.596 32.391 21.283 1.00 14.24 99 ALA C C 1
ATOM 1679 O O . ALA C 1 51 ? 29.595 31.169 21.163 1.00 16.83 99 ALA C O 1
ATOM 1681 N N . VAL C 1 52 ? 29.560 33.255 20.271 1.00 13.97 100 VAL C N 1
ATOM 1682 C CA . VAL C 1 52 ? 29.606 32.751 18.896 1.00 13.23 100 VAL C CA 1
ATOM 1683 C C . VAL C 1 52 ? 31.077 32.778 18.487 1.00 12.94 100 VAL C C 1
ATOM 1684 O O . VAL C 1 52 ? 31.761 33.792 18.639 1.00 14.71 100 VAL C O 1
ATOM 1688 N N . LEU C 1 53 ? 31.486 31.611 18.002 1.00 13.31 101 LEU C N 1
ATOM 1689 C CA . LEU C 1 53 ? 32.892 31.401 17.602 1.00 14.65 101 LEU C CA 1
ATOM 1690 C C . LEU C 1 53 ? 32.961 31.208 16.092 1.00 15.35 101 LEU C C 1
ATOM 1691 O O . LEU C 1 53 ? 31.975 30.778 15.504 1.00 15.16 101 LEU C O 1
ATOM 1696 N N . LYS C 1 54 ? 34.112 31.485 15.499 1.00 16.56 102 LYS C N 1
ATOM 1697 C CA . LYS C 1 54 ? 34.295 31.312 14.074 1.00 17.44 102 LYS C CA 1
ATOM 1698 C C . LYS C 1 54 ? 35.723 30.872 13.777 1.00 17.20 102 LYS C C 1
ATOM 1699 O O . LYS C 1 54 ? 36.610 31.497 14.315 1.00 22.24 102 LYS C O 1
ATOM 1705 N N . GLY C 1 55 ? 35.874 29.866 12.919 1.00 20.26 103 GLY C N 1
ATOM 1706 C CA . GLY C 1 55 ? 37.206 29.485 12.475 1.00 21.82 103 GLY C CA 1
ATOM 1707 C C . GLY C 1 55 ? 37.288 28.005 12.146 1.00 22.51 103 GLY C C 1
ATOM 1708 O O . GLY C 1 55 ? 36.262 27.377 11.961 1.00 24.45 103 GLY C O 1
ATOM 1709 N N . ASP C 1 56 ? 38.517 27.517 12.069 1.00 23.28 104 ASP C N 1
ATOM 1710 C CA . ASP C 1 56 ? 38.807 26.098 11.934 1.00 23.45 104 ASP C CA 1
ATOM 1711 C C . ASP C 1 56 ? 38.142 25.296 13.042 1.00 24.45 104 ASP C C 1
ATOM 1712 O O . ASP C 1 56 ? 38.226 25.649 14.205 1.00 21.90 104 ASP C O 1
ATOM 1717 N N . MET C 1 57 ? 37.458 24.206 12.678 1.00 23.13 105 MET C N 1
ATOM 1718 C CA . MET C 1 57 ? 36.650 23.485 13.661 1.00 22.03 105 MET C CA 1
ATOM 1719 C C . MET C 1 57 ? 37.530 22.833 14.713 1.00 21.61 105 MET C C 1
ATOM 1720 O O . MET C 1 57 ? 37.120 22.701 15.842 1.00 21.36 105 MET C O 1
ATOM 1725 N N . GLY C 1 58 ? 38.742 22.423 14.308 1.00 22.44 106 GLY C N 1
ATOM 1726 C CA . GLY C 1 58 ? 39.662 21.898 15.316 1.00 23.47 106 GLY C CA 1
ATOM 1727 C C . GLY C 1 58 ? 40.011 22.968 16.316 1.00 22.70 106 GLY C C 1
ATOM 1728 O O . GLY C 1 58 ? 39.974 22.789 17.544 1.00 22.99 106 GLY C O 1
ATOM 1729 N N . ASP C 1 59 ? 40.396 24.152 15.806 1.00 22.94 107 ASP C N 1
ATOM 1730 C CA . ASP C 1 59 ? 40.802 25.239 16.692 1.00 24.53 107 ASP C CA 1
ATOM 1731 C C . ASP C 1 59 ? 39.630 25.704 17.545 1.00 22.91 107 ASP C C 1
ATOM 1732 O O . ASP C 1 59 ? 39.775 25.979 18.745 1.00 23.16 107 ASP C O 1
ATOM 1737 N N . VAL C 1 60 ? 38.455 25.799 16.939 1.00 21.40 108 VAL C N 1
ATOM 1738 C CA . VAL C 1 60 ? 37.288 26.244 17.728 1.00 22.10 108 VAL C CA 1
ATOM 1739 C C . VAL C 1 60 ? 36.944 25.258 18.826 1.00 20.37 108 VAL C C 1
ATOM 1740 O O . VAL C 1 60 ? 36.632 25.605 19.956 1.00 20.42 108 VAL C O 1
ATOM 1744 N N . GLN C 1 61 ? 37.001 23.961 18.536 1.00 21.35 109 GLN C N 1
ATOM 1745 C CA . GLN C 1 61 ? 36.738 22.939 19.552 1.00 21.04 109 GLN C CA 1
ATOM 1746 C C . GLN C 1 61 ? 37.737 22.956 20.691 1.00 20.31 109 GLN C C 1
ATOM 1747 O O . GLN C 1 61 ? 37.403 22.861 21.892 1.00 21.79 109 GLN C O 1
ATOM 1753 N N . HIS C 1 62 ? 39.003 23.127 20.300 1.00 21.06 110 HIS C N 1
ATOM 1754 C CA . HIS C 1 62 ? 40.038 23.156 21.332 1.00 24.42 110 HIS C CA 1
ATOM 1755 C C . HIS C 1 62 ? 39.846 24.375 22.214 1.00 21.80 110 HIS C C 1
ATOM 1756 O O . HIS C 1 62 ? 39.969 24.345 23.421 1.00 23.50 110 HIS C O 1
ATOM 1763 N N . PHE C 1 63 ? 39.548 25.516 21.628 1.00 22.36 111 PHE C N 1
ATOM 1764 C CA . PHE C 1 63 ? 39.246 26.726 22.423 1.00 24.38 111 PHE C CA 1
ATOM 1765 C C . PHE C 1 63 ? 38.030 26.495 23.306 1.00 22.49 111 PHE C C 1
ATOM 1766 O O . PHE C 1 63 ? 38.082 26.823 24.501 1.00 22.99 111 PHE C O 1
ATOM 1774 N N . ALA C 1 64 ? 36.939 25.920 22.818 1.00 22.83 112 ALA C N 1
ATOM 1775 C CA . ALA C 1 64 ? 35.747 25.720 23.617 1.00 24.62 112 ALA C CA 1
ATOM 1776 C C . ALA C 1 64 ? 36.028 24.779 24.779 1.00 24.35 112 ALA C C 1
ATOM 1777 O O . ALA C 1 64 ? 35.537 24.989 25.893 1.00 24.74 112 ALA C O 1
ATOM 1779 N N . ASP C 1 65 ? 36.866 23.770 24.533 1.00 24.20 113 ASP C N 1
ATOM 1780 C CA . ASP C 1 65 ? 37.287 22.824 25.557 1.00 25.45 113 ASP C CA 1
ATOM 1781 C C . ASP C 1 65 ? 38.022 23.533 26.684 1.00 25.34 113 ASP C C 1
ATOM 1782 O O . ASP C 1 65 ? 37.764 23.255 27.845 1.00 26.99 113 ASP C O 1
ATOM 1784 N N . ASP C 1 66 ? 38.917 24.443 26.313 1.00 24.27 114 ASP C N 1
ATOM 1785 C CA . ASP C 1 66 ? 39.680 25.230 27.274 1.00 25.59 114 ASP C CA 1
ATOM 1786 C C . ASP C 1 66 ? 38.755 26.033 28.179 1.00 25.86 114 ASP C C 1
ATOM 1787 O O . ASP C 1 66 ? 38.971 26.186 29.401 1.00 36.06 114 ASP C O 1
ATOM 1792 N N . VAL C 1 67 ? 37.680 26.574 27.615 1.00 22.37 115 VAL C N 1
ATOM 1793 C CA . VAL C 1 67 ? 36.750 27.323 28.454 1.00 20.89 115 VAL C CA 1
ATOM 1794 C C . VAL C 1 67 ? 35.960 26.380 29.376 1.00 21.67 115 VAL C C 1
ATOM 1795 O O . VAL C 1 67 ? 35.852 26.586 30.586 1.00 23.45 115 VAL C O 1
ATOM 1799 N N . ILE C 1 68 ? 35.402 25.331 28.771 1.00 22.67 116 ILE C N 1
ATOM 1800 C CA . ILE C 1 68 ? 34.490 24.411 29.432 1.00 26.92 116 ILE C CA 1
ATOM 1801 C C . ILE C 1 68 ? 35.151 23.593 30.524 1.00 29.38 116 ILE C C 1
ATOM 1802 O O . ILE C 1 68 ? 34.468 23.206 31.478 1.00 32.85 116 ILE C O 1
ATOM 1807 N N . ALA C 1 69 ? 36.447 23.372 30.351 1.00 30.83 117 ALA C N 1
ATOM 1808 C CA . ALA C 1 69 ? 37.241 22.579 31.262 1.00 31.97 117 ALA C CA 1
ATOM 1809 C C . ALA C 1 69 ? 37.632 23.359 32.514 1.00 32.88 117 ALA C C 1
ATOM 1810 O O . ALA C 1 69 ? 38.160 22.752 33.462 1.00 36.74 117 ALA C O 1
ATOM 1812 N N . GLN C 1 70 ? 37.412 24.663 32.574 1.00 32.29 118 GLN C N 1
ATOM 1813 C CA . GLN C 1 70 ? 37.792 25.453 33.747 1.00 33.98 118 GLN C CA 1
ATOM 1814 C C . GLN C 1 70 ? 36.903 25.092 34.937 1.00 33.46 118 GLN C C 1
ATOM 1815 O O . GLN C 1 70 ? 35.667 24.950 34.780 1.00 31.58 118 GLN C O 1
ATOM 1817 N N . ARG C 1 71 ? 37.501 24.929 36.114 1.00 31.96 119 ARG C N 1
ATOM 1818 C CA . ARG C 1 71 ? 36.795 24.666 37.357 1.00 31.55 119 ARG C CA 1
ATOM 1819 C C . ARG C 1 71 ? 35.718 25.716 37.656 1.00 28.03 119 ARG C C 1
ATOM 1820 O O . ARG C 1 71 ? 36.039 26.891 37.849 1.00 31.18 119 ARG C O 1
ATOM 1828 N N . GLY C 1 72 ? 34.455 25.322 37.731 1.00 25.42 120 GLY C N 1
ATOM 1829 C CA . GLY C 1 72 ? 33.369 26.203 38.068 1.00 23.98 120 GLY C CA 1
ATOM 1830 C C . GLY C 1 72 ? 32.511 26.563 36.866 1.00 21.06 120 GLY C C 1
ATOM 1831 O O . GLY C 1 72 ? 31.425 27.146 37.019 1.00 22.99 120 GLY C O 1
ATOM 1832 N N . VAL C 1 73 ? 32.962 26.201 35.653 1.00 20.08 121 VAL C N 1
ATOM 1833 C CA . VAL C 1 73 ? 32.076 26.433 34.487 1.00 18.60 121 VAL C CA 1
ATOM 1834 C C . VAL C 1 73 ? 31.029 25.327 34.507 1.00 18.72 121 VAL C C 1
ATOM 1835 O O . VAL C 1 73 ? 31.426 24.153 34.551 1.00 22.90 121 VAL C O 1
ATOM 1839 N N . ARG C 1 74 ? 29.749 25.734 34.444 1.00 17.19 122 ARG C N 1
ATOM 1840 C CA . ARG C 1 74 ? 28.637 24.777 34.515 1.00 17.96 122 ARG C CA 1
ATOM 1841 C C . ARG C 1 74 ? 27.815 24.771 33.232 1.00 15.94 122 ARG C C 1
ATOM 1842 O O . ARG C 1 74 ? 27.819 25.777 32.496 1.00 17.32 122 ARG C O 1
ATOM 1850 N N . HIS C 1 75 ? 27.099 23.701 32.968 1.00 18.17 123 HIS C N 1
ATOM 1851 C CA . HIS C 1 75 ? 26.190 23.633 31.813 1.00 18.08 123 HIS C CA 1
ATOM 1852 C C . HIS C 1 75 ? 26.914 23.986 30.530 1.00 17.42 123 HIS C C 1
ATOM 1853 O O . HIS C 1 75 ? 26.355 24.577 29.596 1.00 18.13 123 HIS C O 1
ATOM 1860 N N . GLY C 1 76 ? 28.187 23.649 30.428 1.00 15.49 124 GLY C N 1
ATOM 1861 C CA . GLY C 1 76 ? 28.887 24.010 29.199 1.00 16.53 124 GLY C CA 1
ATOM 1862 C C . GLY C 1 76 ? 28.379 23.198 28.013 1.00 16.62 124 GLY C C 1
ATOM 1863 O O . GLY C 1 76 ? 28.172 21.979 28.138 1.00 21.91 124 GLY C O 1
ATOM 1864 N N . HIS C 1 77 ? 28.188 23.864 26.897 1.00 14.36 125 HIS C N 1
ATOM 1865 C CA . HIS C 1 77 ? 27.642 23.213 25.717 1.00 13.43 125 HIS C CA 1
ATOM 1866 C C . HIS C 1 77 ? 28.235 23.863 24.467 1.00 13.46 125 HIS C C 1
ATOM 1867 O O . HIS C 1 77 ? 28.376 25.076 24.380 1.00 15.28 125 HIS C O 1
ATOM 1874 N N . LEU C 1 78 ? 28.637 23.051 23.521 1.00 14.19 126 LEU C N 1
ATOM 1875 C CA . LEU C 1 78 ? 29.161 23.493 22.267 1.00 13.39 126 LEU C CA 1
ATOM 1876 C C . LEU C 1 78 ? 28.341 22.943 21.094 1.00 13.47 126 LEU C C 1
ATOM 1877 O O . LEU C 1 78 ? 28.192 21.740 20.976 1.00 16.70 126 LEU C O 1
ATOM 1882 N N . GLN C 1 79 ? 27.846 23.827 20.259 1.00 12.94 127 GLN C N 1
ATOM 1883 C CA . GLN C 1 79 ? 27.162 23.458 19.033 1.00 13.36 127 GLN C CA 1
ATOM 1884 C C . GLN C 1 79 ? 28.094 23.835 17.869 1.00 13.25 127 GLN C C 1
ATOM 1885 O O . GLN C 1 79 ? 28.262 25.015 17.607 1.00 15.45 127 GLN C O 1
ATOM 1891 N N . CYS C 1 80 ? 28.614 22.821 17.201 1.00 13.99 128 CYS C N 1
ATOM 1892 C CA . CYS C 1 80 ? 29.469 23.074 16.044 1.00 14.65 128 CYS C CA 1
ATOM 1893 C C . CYS C 1 80 ? 28.639 23.202 14.776 1.00 14.43 128 CYS C C 1
ATOM 1894 O O . CYS C 1 80 ? 27.765 22.375 14.522 1.00 15.07 128 CYS C O 1
ATOM 1897 N N . LEU C 1 81 ? 28.994 24.231 13.999 1.00 15.48 129 LEU C N 1
ATOM 1898 C CA . LEU C 1 81 ? 28.303 24.512 12.724 1.00 14.93 129 LEU C CA 1
ATOM 1899 C C . LEU C 1 81 ? 29.328 24.578 11.590 1.00 15.94 129 LEU C C 1
ATOM 1900 O O . LEU C 1 81 ? 29.716 25.648 11.142 1.00 17.27 129 LEU C O 1
ATOM 1905 N N . PRO C 1 82 ? 29.798 23.414 11.139 1.00 17.61 130 PRO C N 1
ATOM 1906 C CA . PRO C 1 82 ? 30.856 23.357 10.116 1.00 18.62 130 PRO C CA 1
ATOM 1907 C C . PRO C 1 82 ? 30.332 23.918 8.800 1.00 19.77 130 PRO C C 1
ATOM 1908 O O . PRO C 1 82 ? 29.136 23.798 8.578 1.00 20.03 130 PRO C O 1
ATOM 1912 N N . LYS C 1 83 ? 31.200 24.489 7.974 1.00 22.18 131 LYS C N 1
ATOM 1913 C CA . LYS C 1 83 ? 30.726 25.060 6.715 1.00 24.96 131 LYS C CA 1
ATOM 1914 C C . LYS C 1 83 ? 29.904 24.065 5.906 1.00 25.59 131 LYS C C 1
ATOM 1915 O O . LYS C 1 83 ? 30.301 22.905 5.733 1.00 25.03 131 LYS C O 1
ATOM 1921 N N . GLU C 1 84 ? 28.752 24.503 5.402 1.00 25.81 132 GLU C N 1
ATOM 1922 C CA . GLU C 1 84 ? 27.924 23.639 4.537 1.00 26.22 132 GLU C CA 1
ATOM 1923 C C . GLU C 1 84 ? 28.301 23.817 3.064 1.00 28.29 132 GLU C C 1
ATOM 1924 O O . GLU C 1 84 ? 28.863 24.888 2.748 1.00 34.13 132 GLU C O 1
ATOM 1930 N N . THR D 1 2 ? 8.071 24.072 36.971 1.00 55.72 50 THR D N 1
ATOM 1931 C CA . THR D 1 2 ? 9.417 24.647 36.995 1.00 51.91 50 THR D CA 1
ATOM 1932 C C . THR D 1 2 ? 9.601 25.922 36.173 1.00 47.19 50 THR D C 1
ATOM 1933 O O . THR D 1 2 ? 9.105 26.140 35.074 1.00 48.60 50 THR D O 1
ATOM 1935 N N . GLN D 1 3 ? 10.401 26.840 36.730 1.00 44.75 51 GLN D N 1
ATOM 1936 C CA . GLN D 1 3 ? 10.787 28.036 35.995 1.00 40.25 51 GLN D CA 1
ATOM 1937 C C . GLN D 1 3 ? 12.284 27.950 35.717 1.00 35.78 51 GLN D C 1
ATOM 1938 O O . GLN D 1 3 ? 12.969 27.102 36.320 1.00 35.58 51 GLN D O 1
ATOM 1944 N N . GLY D 1 4 ? 12.741 28.802 34.801 1.00 31.85 52 GLY D N 1
ATOM 1945 C CA . GLY D 1 4 ? 14.145 28.847 34.474 1.00 27.80 52 GLY D CA 1
ATOM 1946 C C . GLY D 1 4 ? 14.443 29.684 33.236 1.00 24.22 52 GLY D C 1
ATOM 1947 O O . GLY D 1 4 ? 13.653 30.495 32.809 1.00 27.52 52 GLY D O 1
ATOM 1948 N N . PHE D 1 5 ? 15.624 29.408 32.705 1.00 22.28 53 PHE D N 1
ATOM 1949 C CA . PHE D 1 5 ? 16.073 30.056 31.487 1.00 19.89 53 PHE D CA 1
ATOM 1950 C C . PHE D 1 5 ? 16.274 28.989 30.422 1.00 19.81 53 PHE D C 1
ATOM 1951 O O . PHE D 1 5 ? 16.271 27.774 30.734 1.00 22.43 53 PHE D O 1
ATOM 1959 N N . ALA D 1 6 ? 16.472 29.451 29.191 1.00 18.63 54 ALA D N 1
ATOM 1960 C CA . ALA D 1 6 ? 16.767 28.491 28.122 1.00 17.69 54 ALA D CA 1
ATOM 1961 C C . ALA D 1 6 ? 17.471 29.238 26.988 1.00 17.65 54 ALA D C 1
ATOM 1962 O O . ALA D 1 6 ? 17.401 30.443 26.856 1.00 17.78 54 ALA D O 1
ATOM 1964 N N . VAL D 1 7 ? 18.167 28.465 26.186 1.00 16.85 55 VAL D N 1
ATOM 1965 C CA . VAL D 1 7 ? 18.947 28.954 25.058 1.00 16.58 55 VAL D CA 1
ATOM 1966 C C . VAL D 1 7 ? 18.416 28.213 23.830 1.00 16.01 55 VAL D C 1
ATOM 1967 O O . VAL D 1 7 ? 18.462 26.985 23.739 1.00 18.58 55 VAL D O 1
ATOM 1971 N N . LEU D 1 8 ? 17.896 28.964 22.883 1.00 15.72 56 LEU D N 1
ATOM 1972 C CA . LEU D 1 8 ? 17.404 28.388 21.629 1.00 13.83 56 LEU D CA 1
ATOM 1973 C C . LEU D 1 8 ? 18.206 28.916 20.462 1.00 14.78 56 LEU D C 1
ATOM 1974 O O . LEU D 1 8 ? 18.244 30.151 20.224 1.00 15.93 56 LEU D O 1
ATOM 1979 N N . SER D 1 9 ? 18.891 28.053 19.747 1.00 15.15 57 SER D N 1
ATOM 1980 C CA . SER D 1 9 ? 19.753 28.478 18.651 1.00 15.95 57 SER D CA 1
ATOM 1981 C C . SER D 1 9 ? 19.211 27.842 17.378 1.00 15.85 57 SER D C 1
ATOM 1982 O O . SER D 1 9 ? 18.580 26.787 17.405 1.00 17.75 57 SER D O 1
ATOM 1985 N N . TYR D 1 10 ? 19.419 28.542 16.257 1.00 15.82 58 TYR D N 1
ATOM 1986 C CA . TYR D 1 10 ? 18.950 28.007 14.989 1.00 16.32 58 TYR D CA 1
ATOM 1987 C C . TYR D 1 10 ? 19.610 28.829 13.853 1.00 16.11 58 TYR D C 1
ATOM 1988 O O . TYR D 1 10 ? 20.112 29.921 14.122 1.00 16.61 58 TYR D O 1
ATOM 1997 N N . VAL D 1 11 ? 19.567 28.264 12.678 1.00 17.67 59 VAL D N 1
ATOM 1998 C CA . VAL D 1 11 ? 20.064 28.892 11.453 1.00 18.38 59 VAL D CA 1
ATOM 1999 C C . VAL D 1 11 ? 18.949 28.981 10.450 1.00 18.64 59 VAL D C 1
ATOM 2000 O O . VAL D 1 11 ? 18.147 28.049 10.267 1.00 20.16 59 VAL D O 1
ATOM 2004 N N . TYR D 1 12 ? 18.892 30.079 9.687 1.00 18.59 60 TYR D N 1
ATOM 2005 C CA . TYR D 1 12 ? 17.847 30.182 8.679 1.00 20.10 60 TYR D CA 1
ATOM 2006 C C . TYR D 1 12 ? 18.281 31.117 7.565 1.00 18.70 60 TYR D C 1
ATOM 2007 O O . TYR D 1 12 ? 19.126 31.976 7.749 1.00 19.87 60 TYR D O 1
ATOM 2016 N N . GLU D 1 13 ? 17.651 30.918 6.414 1.00 20.21 61 GLU D N 1
ATOM 2017 C CA . GLU D 1 13 ? 17.853 31.857 5.311 1.00 22.03 61 GLU D CA 1
ATOM 2018 C C . GLU D 1 13 ? 16.890 33.032 5.482 1.00 23.65 61 GLU D C 1
ATOM 2019 O O . GLU D 1 13 ? 15.688 32.854 5.579 1.00 27.00 61 GLU D O 1
ATOM 2025 N N . HIS D 1 14 ? 17.401 34.247 5.526 1.00 25.43 62 HIS D N 1
ATOM 2026 C CA . HIS D 1 14 ? 16.553 35.389 5.893 1.00 25.14 62 HIS D CA 1
ATOM 2027 C C . HIS D 1 14 ? 15.596 35.746 4.768 1.00 27.35 62 HIS D C 1
ATOM 2028 O O . HIS D 1 14 ? 14.494 36.244 5.006 1.00 32.52 62 HIS D O 1
ATOM 2035 N N . GLU D 1 15 ? 16.043 35.474 3.537 1.00 28.21 63 GLU D N 1
ATOM 2036 C CA . GLU D 1 15 ? 15.291 35.866 2.367 1.00 32.40 63 GLU D CA 1
ATOM 2037 C C . GLU D 1 15 ? 14.158 34.878 2.047 1.00 34.67 63 GLU D C 1
ATOM 2038 O O . GLU D 1 15 ? 13.063 35.446 1.858 1.00 41.43 63 GLU D O 1
ATOM 2040 N N . LEU D 1 19 ? 11.650 34.678 5.872 1.00 43.00 67 LEU D N 1
ATOM 2041 C CA . LEU D 1 19 ? 11.689 33.996 7.180 1.00 33.68 67 LEU D CA 1
ATOM 2042 C C . LEU D 1 19 ? 12.061 34.894 8.339 1.00 34.74 67 LEU D C 1
ATOM 2043 O O . LEU D 1 19 ? 11.489 34.744 9.417 1.00 36.91 67 LEU D O 1
ATOM 2048 N N . ALA D 1 20 ? 13.015 35.807 8.140 1.00 33.23 68 ALA D N 1
ATOM 2049 C CA . ALA D 1 20 ? 13.502 36.612 9.268 1.00 32.20 68 ALA D CA 1
ATOM 2050 C C . ALA D 1 20 ? 12.357 37.342 9.955 1.00 31.87 68 ALA D C 1
ATOM 2051 O O . ALA D 1 20 ? 12.251 37.398 11.175 1.00 31.26 68 ALA D O 1
ATOM 2053 N N . SER D 1 21 ? 11.500 37.930 9.122 1.00 34.14 69 SER D N 1
ATOM 2054 C CA . SER D 1 21 ? 10.389 38.724 9.654 1.00 33.33 69 SER D CA 1
ATOM 2055 C C . SER D 1 21 ? 9.369 37.831 10.337 1.00 33.80 69 SER D C 1
ATOM 2056 O O . SER D 1 21 ? 8.842 38.145 11.404 1.00 31.66 69 SER D O 1
ATOM 2059 N N . ARG D 1 22 ? 9.026 36.645 9.789 1.00 33.10 70 ARG D N 1
ATOM 2060 C CA . ARG D 1 22 ? 8.049 35.919 10.626 1.00 33.97 70 ARG D CA 1
ATOM 2061 C C . ARG D 1 22 ? 8.707 35.366 11.882 1.00 32.14 70 ARG D C 1
ATOM 2062 O O . ARG D 1 22 ? 8.025 35.291 12.913 1.00 41.73 70 ARG D O 1
ATOM 2064 N N . ILE D 1 23 ? 9.974 34.974 11.921 1.00 31.57 71 ILE D N 1
ATOM 2065 C CA . ILE D 1 23 ? 10.504 34.474 13.213 1.00 29.99 71 ILE D CA 1
ATOM 2066 C C . ILE D 1 23 ? 10.455 35.562 14.266 1.00 29.07 71 ILE D C 1
ATOM 2067 O O . ILE D 1 23 ? 10.187 35.303 15.447 1.00 29.22 71 ILE D O 1
ATOM 2072 N N . VAL D 1 24 ? 10.733 36.803 13.854 1.00 27.69 72 VAL D N 1
ATOM 2073 C CA . VAL D 1 24 ? 10.680 37.908 14.824 1.00 28.88 72 VAL D CA 1
ATOM 2074 C C . VAL D 1 24 ? 9.267 38.050 15.363 1.00 31.34 72 VAL D C 1
ATOM 2075 O O . VAL D 1 24 ? 9.050 38.147 16.568 1.00 30.39 72 VAL D O 1
ATOM 2079 N N . SER D 1 25 ? 8.317 38.080 14.435 1.00 34.17 73 SER D N 1
ATOM 2080 C CA . SER D 1 25 ? 6.906 38.262 14.833 1.00 35.08 73 SER D CA 1
ATOM 2081 C C . SER D 1 25 ? 6.502 37.131 15.757 1.00 34.33 73 SER D C 1
ATOM 2082 O O . SER D 1 25 ? 5.848 37.267 16.805 1.00 36.44 73 SER D O 1
ATOM 2085 N N . THR D 1 26 ? 6.948 35.923 15.428 1.00 34.61 74 THR D N 1
ATOM 2086 C CA . THR D 1 26 ? 6.651 34.804 16.302 1.00 34.49 74 THR D CA 1
ATOM 2087 C C . THR D 1 26 ? 7.216 34.944 17.711 1.00 31.99 74 THR D C 1
ATOM 2088 O O . THR D 1 26 ? 6.558 34.454 18.633 1.00 35.11 74 THR D O 1
ATOM 2092 N N . GLN D 1 27 ? 8.383 35.560 17.890 1.00 28.90 75 GLN D N 1
ATOM 2093 C CA . GLN D 1 27 ? 8.904 35.761 19.236 1.00 26.45 75 GLN D CA 1
ATOM 2094 C C . GLN D 1 27 ? 8.181 36.886 19.965 1.00 26.09 75 GLN D C 1
ATOM 2095 O O . GLN D 1 27 ? 8.084 36.889 21.195 1.00 28.16 75 GLN D O 1
ATOM 2101 N N . HIS D 1 28 ? 7.690 37.858 19.172 1.00 25.15 76 HIS D N 1
ATOM 2102 C CA . HIS D 1 28 ? 6.923 38.933 19.832 1.00 24.73 76 HIS D CA 1
ATOM 2103 C C . HIS D 1 28 ? 5.621 38.414 20.433 1.00 26.36 76 HIS D C 1
ATOM 2104 O O . HIS D 1 28 ? 5.171 38.955 21.458 1.00 32.43 76 HIS D O 1
ATOM 2111 N N . HIS D 1 29 ? 5.022 37.387 19.853 1.00 27.63 77 HIS D N 1
ATOM 2112 C CA . HIS D 1 29 ? 3.819 36.754 20.365 1.00 31.17 77 HIS D CA 1
ATOM 2113 C C . HIS D 1 29 ? 4.100 36.200 21.766 1.00 34.83 77 HIS D C 1
ATOM 2114 O O . HIS D 1 29 ? 3.173 36.036 22.537 1.00 45.82 77 HIS D O 1
ATOM 2116 N N . HIS D 1 30 ? 5.360 35.905 22.033 1.00 35.99 78 HIS D N 1
ATOM 2117 C CA . HIS D 1 30 ? 5.841 35.371 23.288 1.00 38.11 78 HIS D CA 1
ATOM 2118 C C . HIS D 1 30 ? 6.822 36.361 23.925 1.00 39.39 78 HIS D C 1
ATOM 2119 O O . HIS D 1 30 ? 7.787 35.860 24.493 1.00 36.09 78 HIS D O 1
ATOM 2126 N N . HIS D 1 31 ? 6.670 37.689 23.825 1.00 38.87 79 HIS D N 1
ATOM 2127 C CA . HIS D 1 31 ? 7.862 38.526 24.074 1.00 41.07 79 HIS D CA 1
ATOM 2128 C C . HIS D 1 31 ? 8.236 38.511 25.549 1.00 42.16 79 HIS D C 1
ATOM 2129 O O . HIS D 1 31 ? 9.369 38.845 25.914 1.00 40.83 79 HIS D O 1
ATOM 2136 N N . ASP D 1 32 ? 7.274 38.111 26.364 1.00 43.99 80 ASP D N 1
ATOM 2137 C CA . ASP D 1 32 ? 7.399 37.994 27.803 1.00 44.90 80 ASP D CA 1
ATOM 2138 C C . ASP D 1 32 ? 8.290 36.827 28.223 1.00 40.75 80 ASP D C 1
ATOM 2139 O O . ASP D 1 32 ? 8.771 36.756 29.356 1.00 43.02 80 ASP D O 1
ATOM 2144 N N . LEU D 1 33 ? 8.477 35.926 27.285 1.00 36.09 81 LEU D N 1
ATOM 2145 C CA . LEU D 1 33 ? 9.285 34.734 27.291 1.00 32.31 81 LEU D CA 1
ATOM 2146 C C . LEU D 1 33 ? 10.727 35.043 26.877 1.00 27.27 81 LEU D C 1
ATOM 2147 O O . LEU D 1 33 ? 11.686 34.372 27.214 1.00 26.13 81 LEU D O 1
ATOM 2152 N N . SER D 1 34 ? 10.855 36.124 26.105 1.00 23.93 82 SER D N 1
ATOM 2153 C CA . SER D 1 34 ? 12.161 36.484 25.542 1.00 21.80 82 SER D CA 1
ATOM 2154 C C . SER D 1 34 ? 12.966 37.417 26.416 1.00 21.60 82 SER D C 1
ATOM 2155 O O . SER D 1 34 ? 12.413 38.411 26.956 1.00 27.64 82 SER D O 1
ATOM 2158 N N . VAL D 1 35 ? 14.249 37.115 26.530 1.00 17.31 83 VAL D N 1
ATOM 2159 C CA . VAL D 1 35 ? 15.150 38.083 27.147 1.00 17.71 83 VAL D CA 1
ATOM 2160 C C . VAL D 1 35 ? 15.797 38.930 26.053 1.00 16.07 83 VAL D C 1
ATOM 2161 O O . VAL D 1 35 ? 15.633 40.142 25.991 1.00 16.89 83 VAL D O 1
ATOM 2165 N N . ALA D 1 36 ? 16.539 38.284 25.154 1.00 15.82 84 ALA D N 1
ATOM 2166 C CA . ALA D 1 36 ? 17.181 39.013 24.043 1.00 14.92 84 ALA D CA 1
ATOM 2167 C C . ALA D 1 36 ? 17.646 37.954 23.047 1.00 15.60 84 ALA D C 1
ATOM 2168 O O . ALA D 1 36 ? 17.774 36.798 23.452 1.00 16.59 84 ALA D O 1
ATOM 2170 N N . THR D 1 37 ? 17.910 38.331 21.826 1.00 16.25 85 THR D N 1
ATOM 2171 C CA . THR D 1 37 ? 18.410 37.407 20.787 1.00 15.68 85 THR D CA 1
ATOM 2172 C C . THR D 1 37 ? 19.700 37.970 20.208 1.00 16.90 85 THR D C 1
ATOM 2173 O O . THR D 1 37 ? 19.777 39.180 19.957 1.00 24.41 85 THR D O 1
ATOM 2179 N N . LEU D 1 38 ? 20.666 37.125 20.002 1.00 14.52 86 LEU D N 1
ATOM 2180 C CA . LEU D 1 38 ? 21.896 37.485 19.318 1.00 15.64 86 LEU D CA 1
ATOM 2181 C C . LEU D 1 38 ? 21.825 36.970 17.893 1.00 15.48 86 LEU D C 1
ATOM 2182 O O . LEU D 1 38 ? 21.415 35.815 17.702 1.00 17.31 86 LEU D O 1
ATOM 2187 N N . HIS D 1 39 ? 22.176 37.804 16.932 1.00 15.26 87 HIS D N 1
ATOM 2188 C CA . HIS D 1 39 ? 22.123 37.369 15.547 1.00 15.34 87 HIS D CA 1
ATOM 2189 C C . HIS D 1 39 ? 23.494 37.606 14.891 1.00 15.34 87 HIS D C 1
ATOM 2190 O O . HIS D 1 39 ? 24.030 38.697 15.058 1.00 16.52 87 HIS D O 1
ATOM 2197 N N . VAL D 1 40 ? 23.947 36.624 14.124 1.00 14.38 88 VAL D N 1
ATOM 2198 C CA . VAL D 1 40 ? 25.147 36.758 13.338 1.00 14.58 88 VAL D CA 1
ATOM 2199 C C . VAL D 1 40 ? 24.783 36.431 11.889 1.00 14.14 88 VAL D C 1
ATOM 2200 O O . VAL D 1 40 ? 24.219 35.361 11.604 1.00 17.53 88 VAL D O 1
ATOM 2204 N N . HIS D 1 41 ? 25.110 37.364 10.996 1.00 17.29 89 HIS D N 1
ATOM 2205 C CA . HIS D 1 41 ? 24.880 37.149 9.567 1.00 17.35 89 HIS D CA 1
ATOM 2206 C C . HIS D 1 41 ? 26.082 36.360 9.061 1.00 18.33 89 HIS D C 1
ATOM 2207 O O . HIS D 1 41 ? 27.165 36.906 8.802 1.00 23.88 89 HIS D O 1
ATOM 2214 N N . ILE D 1 42 ? 25.877 35.039 9.039 1.00 18.66 90 ILE D N 1
ATOM 2215 C CA . ILE D 1 42 ? 27.065 34.174 8.851 1.00 21.17 90 ILE D CA 1
ATOM 2216 C C . ILE D 1 42 ? 27.563 34.153 7.426 1.00 22.87 90 ILE D C 1
ATOM 2217 O O . ILE D 1 42 ? 28.757 33.934 7.220 1.00 28.19 90 ILE D O 1
ATOM 2222 N N . ASN D 1 43 ? 26.702 34.348 6.457 1.00 22.93 91 ASN D N 1
ATOM 2223 C CA . ASN D 1 43 ? 27.125 34.475 5.046 1.00 24.12 91 ASN D CA 1
ATOM 2224 C C . ASN D 1 43 ? 26.045 35.262 4.331 1.00 22.95 91 ASN D C 1
ATOM 2225 O O . ASN D 1 43 ? 25.122 35.789 4.971 1.00 22.25 91 ASN D O 1
ATOM 2230 N N . HIS D 1 44 ? 26.169 35.362 3.001 1.00 24.40 92 HIS D N 1
ATOM 2231 C CA . HIS D 1 44 ? 25.140 36.138 2.318 1.00 24.92 92 HIS D CA 1
ATOM 2232 C C . HIS D 1 44 ? 23.720 35.653 2.561 1.00 23.26 92 HIS D C 1
ATOM 2233 O O . HIS D 1 44 ? 22.834 36.500 2.658 1.00 24.25 92 HIS D O 1
ATOM 2240 N N . ASP D 1 45 ? 23.464 34.352 2.660 1.00 23.81 93 ASP D N 1
ATOM 2241 C CA . ASP D 1 45 ? 22.088 33.871 2.710 1.00 22.09 93 ASP D CA 1
ATOM 2242 C C . ASP D 1 45 ? 21.596 33.502 4.093 1.00 19.87 93 ASP D C 1
ATOM 2243 O O . ASP D 1 45 ? 20.388 33.528 4.345 1.00 21.20 93 ASP D O 1
ATOM 2248 N N . ASP D 1 46 ? 22.505 33.131 4.991 1.00 19.63 94 ASP D N 1
ATOM 2249 C CA . ASP D 1 46 ? 22.184 32.480 6.228 1.00 19.05 94 ASP D CA 1
ATOM 2250 C C . ASP D 1 46 ? 22.484 33.339 7.470 1.00 17.44 94 ASP D C 1
ATOM 2251 O O . ASP D 1 46 ? 23.490 34.021 7.577 1.00 18.70 94 ASP D O 1
ATOM 2256 N N . CYS D 1 47 ? 21.563 33.194 8.413 1.00 17.74 95 CYS D N 1
ATOM 2257 C CA . CYS D 1 47 ? 21.579 33.839 9.700 1.00 17.23 95 CYS D CA 1
ATOM 2258 C C . CYS D 1 47 ? 21.660 32.782 10.816 1.00 16.70 95 CYS D C 1
ATOM 2259 O O . CYS D 1 47 ? 20.954 31.768 10.780 1.00 19.66 95 CYS D O 1
ATOM 2262 N N . LEU D 1 48 ? 22.475 33.085 11.817 1.00 15.44 96 LEU D N 1
ATOM 2263 C CA . LEU D 1 48 ? 22.555 32.334 13.053 1.00 15.83 96 LEU D CA 1
ATOM 2264 C C . LEU D 1 48 ? 21.889 33.189 14.123 1.00 16.82 96 LEU D C 1
ATOM 2265 O O . LEU D 1 48 ? 22.290 34.335 14.329 1.00 17.94 96 LEU D O 1
ATOM 2270 N N . GLU D 1 49 ? 20.901 32.634 14.830 1.00 16.90 97 GLU D N 1
ATOM 2271 C CA . GLU D 1 49 ? 20.303 33.367 15.943 1.00 16.35 97 GLU D CA 1
ATOM 2272 C C . GLU D 1 49 ? 20.301 32.511 17.215 1.00 14.14 97 GLU D C 1
ATOM 2273 O O . GLU D 1 49 ? 20.103 31.317 17.104 1.00 15.46 97 GLU D O 1
ATOM 2279 N N . ILE D 1 50 ? 20.522 33.217 18.323 1.00 14.31 98 ILE D N 1
ATOM 2280 C CA . ILE D 1 50 ? 20.473 32.553 19.617 1.00 14.55 98 ILE D CA 1
ATOM 2281 C C . ILE D 1 50 ? 19.547 33.421 20.465 1.00 14.38 98 ILE D C 1
ATOM 2282 O O . ILE D 1 50 ? 19.838 34.581 20.745 1.00 16.10 98 ILE D O 1
ATOM 2287 N N . ALA D 1 51 ? 18.437 32.819 20.860 1.00 15.40 99 ALA D N 1
ATOM 2288 C CA . ALA D 1 51 ? 17.444 33.480 21.691 1.00 16.25 99 ALA D CA 1
ATOM 2289 C C . ALA D 1 51 ? 17.574 33.010 23.132 1.00 16.13 99 ALA D C 1
ATOM 2290 O O . ALA D 1 51 ? 17.553 31.795 23.357 1.00 18.03 99 ALA D O 1
ATOM 2292 N N . VAL D 1 52 ? 17.709 33.919 24.074 1.00 16.66 100 VAL D N 1
ATOM 2293 C CA . VAL D 1 52 ? 17.653 33.529 25.484 1.00 17.13 100 VAL D CA 1
ATOM 2294 C C . VAL D 1 52 ? 16.222 33.763 25.961 1.00 16.29 100 VAL D C 1
ATOM 2295 O O . VAL D 1 52 ? 15.676 34.836 25.745 1.00 16.85 100 VAL D O 1
ATOM 2299 N N . LEU D 1 53 ? 15.677 32.725 26.575 1.00 16.82 101 LEU D N 1
ATOM 2300 C CA . LEU D 1 53 ? 14.304 32.695 27.058 1.00 17.18 101 LEU D CA 1
ATOM 2301 C C . LEU D 1 53 ? 14.304 32.563 28.580 1.00 17.31 101 LEU D C 1
ATOM 2302 O O . LEU D 1 53 ? 15.270 32.041 29.155 1.00 18.22 101 LEU D O 1
ATOM 2307 N N . LYS D 1 54 ? 13.226 33.026 29.202 1.00 20.73 102 LYS D N 1
ATOM 2308 C CA . LYS D 1 54 ? 13.067 32.892 30.652 1.00 22.94 102 LYS D CA 1
ATOM 2309 C C . LYS D 1 54 ? 11.601 32.724 31.004 1.00 26.02 102 LYS D C 1
ATOM 2310 O O . LYS D 1 54 ? 10.777 33.506 30.516 1.00 31.05 102 LYS D O 1
ATOM 2316 N N . GLY D 1 55 ? 11.276 31.748 31.839 1.00 28.05 103 GLY D N 1
ATOM 2317 C CA . GLY D 1 55 ? 9.878 31.588 32.234 1.00 31.87 103 GLY D CA 1
ATOM 2318 C C . GLY D 1 55 ? 9.594 30.116 32.476 1.00 37.23 103 GLY D C 1
ATOM 2319 O O . GLY D 1 55 ? 10.473 29.331 32.834 1.00 36.22 103 GLY D O 1
ATOM 2320 N N . ASP D 1 56 ? 8.338 29.765 32.248 1.00 42.87 104 ASP D N 1
ATOM 2321 C CA . ASP D 1 56 ? 7.952 28.384 32.517 1.00 47.18 104 ASP D CA 1
ATOM 2322 C C . ASP D 1 56 ? 8.494 27.502 31.402 1.00 47.02 104 ASP D C 1
ATOM 2323 O O . ASP D 1 56 ? 8.430 27.741 30.205 1.00 44.11 104 ASP D O 1
ATOM 2328 N N . MET D 1 57 ? 9.096 26.412 31.893 1.00 46.87 105 MET D N 1
ATOM 2329 C CA . MET D 1 57 ? 9.764 25.515 30.944 1.00 48.89 105 MET D CA 1
ATOM 2330 C C . MET D 1 57 ? 8.749 24.975 29.948 1.00 50.97 105 MET D C 1
ATOM 2331 O O . MET D 1 57 ? 9.092 24.670 28.797 1.00 51.37 105 MET D O 1
ATOM 2336 N N . GLY D 1 58 ? 7.465 24.854 30.281 1.00 52.52 106 GLY D N 1
ATOM 2337 C CA . GLY D 1 58 ? 6.502 24.416 29.269 1.00 51.37 106 GLY D CA 1
ATOM 2338 C C . GLY D 1 58 ? 6.184 25.517 28.289 1.00 48.65 106 GLY D C 1
ATOM 2339 O O . GLY D 1 58 ? 6.015 25.338 27.077 1.00 49.53 106 GLY D O 1
ATOM 2340 N N . ASP D 1 59 ? 6.084 26.772 28.736 1.00 46.37 107 ASP D N 1
ATOM 2341 C CA . ASP D 1 59 ? 5.972 27.807 27.698 1.00 45.01 107 ASP D CA 1
ATOM 2342 C C . ASP D 1 59 ? 7.208 27.865 26.812 1.00 42.17 107 ASP D C 1
ATOM 2343 O O . ASP D 1 59 ? 7.195 28.255 25.635 1.00 40.55 107 ASP D O 1
ATOM 2348 N N . VAL D 1 60 ? 8.353 27.466 27.381 1.00 40.49 108 VAL D N 1
ATOM 2349 C CA . VAL D 1 60 ? 9.622 27.528 26.648 1.00 37.21 108 VAL D CA 1
ATOM 2350 C C . VAL D 1 60 ? 9.739 26.457 25.585 1.00 38.59 108 VAL D C 1
ATOM 2351 O O . VAL D 1 60 ? 10.125 26.741 24.456 1.00 36.05 108 VAL D O 1
ATOM 2355 N N . GLN D 1 61 ? 9.395 25.209 25.914 1.00 42.12 109 GLN D N 1
ATOM 2356 C CA . GLN D 1 61 ? 9.347 24.181 24.864 1.00 45.96 109 GLN D CA 1
ATOM 2357 C C . GLN D 1 61 ? 8.307 24.617 23.833 1.00 47.43 109 GLN D C 1
ATOM 2358 O O . GLN D 1 61 ? 8.414 24.352 22.630 1.00 50.40 109 GLN D O 1
ATOM 2364 N N . HIS D 1 62 ? 7.282 25.337 24.288 1.00 49.86 110 HIS D N 1
ATOM 2365 C CA . HIS D 1 62 ? 6.234 25.898 23.450 1.00 49.99 110 HIS D CA 1
ATOM 2366 C C . HIS D 1 62 ? 6.803 26.897 22.434 1.00 47.92 110 HIS D C 1
ATOM 2367 O O . HIS D 1 62 ? 6.681 26.546 21.250 1.00 51.39 110 HIS D O 1
ATOM 2369 N N . PHE D 1 63 ? 7.338 28.012 22.924 1.00 43.22 111 PHE D N 1
ATOM 2370 C CA . PHE D 1 63 ? 8.102 28.944 22.107 1.00 41.37 111 PHE D CA 1
ATOM 2371 C C . PHE D 1 63 ? 8.982 28.111 21.180 1.00 39.05 111 PHE D C 1
ATOM 2372 O O . PHE D 1 63 ? 8.852 28.172 19.974 1.00 44.22 111 PHE D O 1
ATOM 2380 N N . ALA D 1 64 ? 9.875 27.307 21.744 1.00 36.40 112 ALA D N 1
ATOM 2381 C CA . ALA D 1 64 ? 10.899 26.692 20.900 1.00 36.61 112 ALA D CA 1
ATOM 2382 C C . ALA D 1 64 ? 10.338 25.803 19.796 1.00 39.69 112 ALA D C 1
ATOM 2383 O O . ALA D 1 64 ? 11.152 25.540 18.916 1.00 41.61 112 ALA D O 1
ATOM 2385 N N . ASP D 1 65 ? 9.083 25.394 19.818 1.00 40.65 113 ASP D N 1
ATOM 2386 C CA . ASP D 1 65 ? 8.300 24.713 18.792 1.00 41.33 113 ASP D CA 1
ATOM 2387 C C . ASP D 1 65 ? 7.810 25.584 17.650 1.00 43.04 113 ASP D C 1
ATOM 2388 O O . ASP D 1 65 ? 7.856 25.366 16.433 1.00 43.78 113 ASP D O 1
ATOM 2390 N N . ASP D 1 66 ? 7.266 26.762 17.973 1.00 44.50 114 ASP D N 1
ATOM 2391 C CA . ASP D 1 66 ? 6.823 27.737 16.985 1.00 45.80 114 ASP D CA 1
ATOM 2392 C C . ASP D 1 66 ? 7.985 28.306 16.176 1.00 45.64 114 ASP D C 1
ATOM 2393 O O . ASP D 1 66 ? 7.782 28.987 15.173 1.00 49.81 114 ASP D O 1
ATOM 2395 N N . VAL D 1 67 ? 9.198 28.021 16.638 1.00 46.92 115 VAL D N 1
ATOM 2396 C CA . VAL D 1 67 ? 10.358 28.295 15.820 1.00 43.32 115 VAL D CA 1
ATOM 2397 C C . VAL D 1 67 ? 10.954 27.014 15.259 1.00 40.54 115 VAL D C 1
ATOM 2398 O O . VAL D 1 67 ? 11.080 26.916 14.048 1.00 38.78 115 VAL D O 1
ATOM 2402 N N . ILE D 1 68 ? 11.374 26.056 16.096 1.00 40.51 116 ILE D N 1
ATOM 2403 C CA . ILE D 1 68 ? 12.253 25.025 15.545 1.00 41.37 116 ILE D CA 1
ATOM 2404 C C . ILE D 1 68 ? 11.560 24.195 14.477 1.00 41.72 116 ILE D C 1
ATOM 2405 O O . ILE D 1 68 ? 12.204 23.802 13.499 1.00 39.93 116 ILE D O 1
ATOM 2410 N N . ALA D 1 69 ? 10.276 23.911 14.618 1.00 41.14 117 ALA D N 1
ATOM 2411 C CA . ALA D 1 69 ? 9.664 23.039 13.613 1.00 41.91 117 ALA D CA 1
ATOM 2412 C C . ALA D 1 69 ? 9.292 23.772 12.339 1.00 43.73 117 ALA D C 1
ATOM 2413 O O . ALA D 1 69 ? 8.807 23.186 11.363 1.00 45.78 117 ALA D O 1
ATOM 2415 N N . GLN D 1 70 ? 9.510 25.089 12.323 1.00 41.70 118 GLN D N 1
ATOM 2416 C CA . GLN D 1 70 ? 9.084 25.810 11.110 1.00 42.19 118 GLN D CA 1
ATOM 2417 C C . GLN D 1 70 ? 9.891 25.341 9.906 1.00 42.89 118 GLN D C 1
ATOM 2418 O O . GLN D 1 70 ? 11.041 24.875 9.999 1.00 43.69 118 GLN D O 1
ATOM 2420 N N . ARG D 1 71 ? 9.323 25.426 8.704 1.00 43.77 119 ARG D N 1
ATOM 2421 C CA . ARG D 1 71 ? 10.058 25.009 7.507 1.00 43.02 119 ARG D CA 1
ATOM 2422 C C . ARG D 1 71 ? 11.139 26.029 7.182 1.00 39.49 119 ARG D C 1
ATOM 2423 O O . ARG D 1 71 ? 10.881 27.240 7.163 1.00 40.36 119 ARG D O 1
ATOM 2425 N N . GLY D 1 72 ? 12.354 25.570 6.927 1.00 36.13 120 GLY D N 1
ATOM 2426 C CA . GLY D 1 72 ? 13.477 26.428 6.585 1.00 33.71 120 GLY D CA 1
ATOM 2427 C C . GLY D 1 72 ? 14.363 26.717 7.774 1.00 31.67 120 GLY D C 1
ATOM 2428 O O . GLY D 1 72 ? 15.442 27.285 7.688 1.00 31.54 120 GLY D O 1
ATOM 2429 N N . VAL D 1 73 ? 13.921 26.314 8.967 1.00 29.16 121 VAL D N 1
ATOM 2430 C CA . VAL D 1 73 ? 14.797 26.435 10.122 1.00 26.84 121 VAL D CA 1
ATOM 2431 C C . VAL D 1 73 ? 15.674 25.181 10.220 1.00 25.02 121 VAL D C 1
ATOM 2432 O O . VAL D 1 73 ? 15.203 24.040 10.154 1.00 32.83 121 VAL D O 1
ATOM 2436 N N . ARG D 1 74 ? 16.971 25.416 10.353 1.00 21.65 122 ARG D N 1
ATOM 2437 C CA . ARG D 1 74 ? 17.969 24.368 10.425 1.00 21.77 122 ARG D CA 1
ATOM 2438 C C . ARG D 1 74 ? 18.781 24.487 11.700 1.00 18.30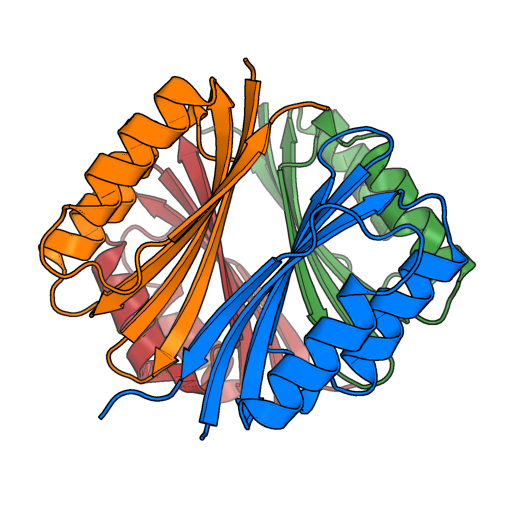 122 ARG D C 1
ATOM 2439 O O . ARG D 1 74 ? 18.782 25.533 12.369 1.00 18.66 122 ARG D O 1
ATOM 2447 N N . HIS D 1 75 ? 19.493 23.431 12.042 1.00 17.55 123 HIS D N 1
ATOM 2448 C CA . HIS D 1 75 ? 20.418 23.493 13.170 1.00 17.11 123 HIS D CA 1
ATOM 2449 C C . HIS D 1 75 ? 19.759 23.962 14.455 1.00 16.12 123 HIS D C 1
ATOM 2450 O O . HIS D 1 75 ? 20.392 24.591 15.288 1.00 18.60 123 HIS D O 1
ATOM 2457 N N . GLY D 1 76 ? 18.486 23.642 14.662 1.00 16.61 124 GLY D N 1
ATOM 2458 C CA . GLY D 1 76 ? 17.842 24.044 15.896 1.00 17.41 124 GLY D CA 1
ATOM 2459 C C . GLY D 1 76 ? 18.323 23.251 17.111 1.00 17.45 124 GLY D C 1
ATOM 2460 O O . GLY D 1 76 ? 18.564 22.056 17.042 1.00 22.09 124 GLY D O 1
ATOM 2461 N N . HIS D 1 77 ? 18.466 23.976 18.225 1.00 15.73 125 HIS D N 1
ATOM 2462 C CA . HIS D 1 77 ? 18.808 23.327 19.493 1.00 15.99 125 HIS D CA 1
ATOM 2463 C C . HIS D 1 77 ? 18.282 24.139 20.662 1.00 15.50 125 HIS D C 1
ATOM 2464 O O . HIS D 1 77 ? 18.469 25.349 20.741 1.00 17.42 125 HIS D O 1
ATOM 2471 N N . LEU D 1 78 ? 17.603 23.483 21.587 1.00 16.03 126 LEU D N 1
ATOM 2472 C CA . LEU D 1 78 ? 17.067 24.046 22.822 1.00 16.66 126 LEU D CA 1
ATOM 2473 C C . LEU D 1 78 ? 17.854 23.513 24.001 1.00 16.91 126 LEU D C 1
ATOM 2474 O O . LEU D 1 78 ? 17.988 22.275 24.104 1.00 18.17 126 LEU D O 1
ATOM 2479 N N . GLN D 1 79 ? 18.382 24.374 24.860 1.00 18.09 127 GLN D N 1
ATOM 2480 C CA . GLN D 1 79 ? 18.998 23.994 26.111 1.00 19.59 127 GLN D CA 1
ATOM 2481 C C . GLN D 1 79 ? 18.198 24.636 27.253 1.00 19.16 127 GLN D C 1
ATOM 2482 O O . GLN D 1 79 ? 18.148 25.857 27.293 1.00 23.44 127 GLN D O 1
ATOM 2488 N N . CYS D 1 80 ? 17.624 23.791 28.088 1.00 21.09 128 CYS D N 1
ATOM 2489 C CA . CYS D 1 80 ? 16.864 24.312 29.226 1.00 21.67 128 CYS D CA 1
ATOM 2490 C C . CYS D 1 80 ? 17.739 24.318 30.460 1.00 21.60 128 CYS D C 1
ATOM 2491 O O . CYS D 1 80 ? 18.477 23.380 30.694 1.00 25.59 128 CYS D O 1
ATOM 2494 N N . LEU D 1 81 ? 17.626 25.397 31.211 1.00 22.49 129 LEU D N 1
ATOM 2495 C CA . LEU D 1 81 ? 18.363 25.610 32.436 1.00 24.47 129 LEU D CA 1
ATOM 2496 C C . LEU D 1 81 ? 17.352 25.859 33.548 1.00 26.64 129 LEU D C 1
ATOM 2497 O O . LEU D 1 81 ? 17.143 27.021 33.934 1.00 26.69 129 LEU D O 1
ATOM 2502 N N . PRO D 1 82 ? 16.730 24.791 34.005 1.00 28.39 130 PRO D N 1
ATOM 2503 C CA . PRO D 1 82 ? 15.737 24.929 35.074 1.00 29.78 130 PRO D CA 1
ATOM 2504 C C . PRO D 1 82 ? 16.396 25.547 36.314 1.00 32.05 130 PRO D C 1
ATOM 2505 O O . PRO D 1 82 ? 17.590 25.259 36.489 1.00 34.13 130 PRO D O 1
ATOM 2509 N N . LYS D 1 83 ? 15.647 26.319 37.095 1.00 35.19 131 LYS D N 1
ATOM 2510 C CA . LYS D 1 83 ? 16.332 26.973 38.229 1.00 38.14 131 LYS D CA 1
ATOM 2511 C C . LYS D 1 83 ? 16.974 25.927 39.131 1.00 39.27 131 LYS D C 1
ATOM 2512 O O . LYS D 1 83 ? 16.420 24.856 39.400 1.00 39.30 131 LYS D O 1
ATOM 2514 N N . GLU D 1 84 ? 18.192 26.188 39.618 1.00 45.04 132 GLU D N 1
ATOM 2515 C CA . GLU D 1 84 ? 18.868 25.165 40.428 1.00 48.88 132 GLU D CA 1
ATOM 2516 C C . GLU D 1 84 ? 18.481 25.355 41.893 1.00 50.79 132 GLU D C 1
ATOM 2517 O O . GLU D 1 84 ? 17.256 25.475 42.082 1.00 55.93 132 GLU D O 1
#

CATH classification: 3.30.70.1150

Secondary structure (DSSP, 8-state):
-EEEEEEEEEEETT-HHHHHHHHHHHHHTGGGEEEEEEEE-SSSEEEEEEEEEEEHHHHHHHHHHHHTSTT-EEEEEEEEEPP-/-EEEEEEEEEEETTSTHHHHHHHHHHHHTGGGEEEEEEEE-SSSEEEEEEEEEEEHHHHHHHHHHHHTSTT-EEEEEEEEE--/-EEEEEEEEEETT-HHHHHHHHHHHHHTGGGEEEEEEEE-SSSEEEEEEEEEE-HHHHHHHHHHHHTSTT-EEEEEEEEE--/-EEEEEEEEEEE---HHHHHHHHHTTTTTEEEEEEEE-SSSEEEEEEEEEEEHHHHHHHHHHHHTSTT-EEEEEEEEE--

InterPro domains:
  IPR002145 Ribbon-helix-helix protein, CopG [PF01402] (3-43)
  IPR010985 Ribbon-helix-helix [SSF47598] (1-45)
  IPR013321 Arc-type ribbon-helix-helix [G3DSA:1.10.1220.10] (1-47)
  IPR014160 Nickel-responsive transcriptional regulator NikR, proteobacteria [TIGR02793] (2-130)
  IPR014864 Transcription factor, NikR, nickel binding C-terminal [PF08753] (54-127)
  IPR022988 Nickel-responsive transcriptional regulator NikR [MF_00476] (1-131)
  IPR027271 Acetolactate synthase/Transcription factor NikR, C-terminal [G3DSA:3.30.70.1150] (49-133)
  IPR045865 ACT-like domain [SSF55021] (53-132)
  IPR050192 Nickel-responsive transcriptional regulator [PTHR34719] (1-132)

GO terms:
  GO:0000976 transcription cis-regulatory region binding (F, IPI)
  GO:0001217 DNA-binding transcription repressor activity (F, IPI)
  GO:0032993 protein-DNA complex (C, IPI)
  GO:0043565 sequence-specific DNA binding (F, IPI)
  GO:0000976 transcription cis-regulatory region binding (F, IMP)
  GO:0032993 protein-DNA complex (C, IMP)
  GO:0001217 DNA-binding transcription repressor activity (F, IMP)
  GO:0043565 sequence-specific DNA binding (F, IMP)
  GO:0005515 protein binding (F, IPI)
  GO:0016151 nickel cation binding (F, IDA)
  GO:0001046 core promoter sequence-specific DNA binding (F, IDA)
  GO:0005667 transcription regulator complex (C, IDA)
  GO:0042802 identical protein binding (F, IDA)
  GO:2000143 negative regulation of DNA-templated transcription initiation (P, IMP)

Nearest PDB structures (foldseek):
  3bkt-assembly1_C  TM=1.011E+00  e=1.182E-17  Escherichia coli
  2hza-assembly1_B-2  TM=9.761E-01  e=8.223E-15  Escherichia coli
  3pht-assembly1_B-2  TM=9.458E-01  e=1.947E-08  Hel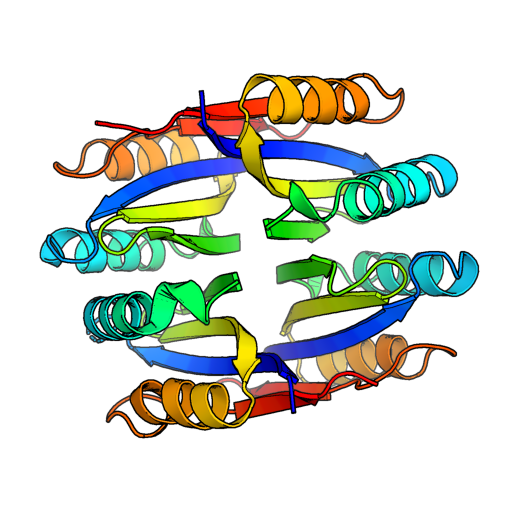icobacter pylori
  3pht-assembly1_A-2  TM=9.250E-01  e=7.893E-07  Helicobacter pylori
  2wve-assembly1_A  TM=8.480E-01  e=1.028E-06  Helicobacter pylori 26695

Sequence (329 aa):
TQGFAVLSYVYEHEKRDLASRIVSTQHHHHDLSVATLHVHINHDDCLEIAVLKGDMGDVQHFADDVIAQRGVRHGHLQCLPKEDTQGFAVLSYVYEHEKRDLASRIVSTQHHHHDLSVATLHVHINHDDCLEIAVLKGDMGDVQHFADDVIAQRGVRHGHLQCLPKEQGFAVLSYVYEHEKRDLASRIVSTQHHHHDLSVATLHVHINHDDCLEIAVLKGDMGDVQHFADDVIAQRGVRHGHLQCLPKETQGFAVLSYVYEHELASRIVSTQHHHHDLSVATLHVHINHDDCLEIAVLKGDMGDVQHFADDVIAQRGVRHGHLQCLPKE

Solvent-accessible surface area: 13400 Å² total; per-residue (Å²): 112,87,4,23,0,6,0,2,1,5,13,63,21,79,92,65,119,24,9,7,55,12,27,44,36,3,3,64,78,60,109,12,16,25,0,5,0,13,6,16,31,58,102,89,20,0,0,20,0,0,0,0,97,9,60,13,44,79,0,82,142,9,0,85,68,9,57,88,36,101,17,18,62,82,29,57,46,20,48,12,59,158,82,216,130,100,6,26,0,5,0,2,0,4,6,80,18,88,53,19,91,18,6,46,46,5,14,30,38,4,2,126,79,57,117,13,23,22,0,3,0,10,6,10,30,56,100,86,16,0,1,21,0,0,0,2,108,12,45,22,48,82,0,81,140,10,0,73,52,3,55,82,78,100,38,17,71,72,30,54,38,18,54,18,70,173,144,82,9,24,0,3,0,2,1,2,16,56,15,66,81,137,84,9,11,28,145,5,20,51,32,2,2,124,45,46,103,18,20,18,0,4,0,14,5,16,23,63,108,86,16,0,1,22,0,0,0,0,110,17,72,28,45,76,0,87,126,2,1,50,61,2,58,86,24,229,24,20,62,81,34,58,45,26,46,13,72,171,130,103,104,7,23,0,1,0,2,0,4,2,92,16,117,64,6,23,60,6,14,38,37,2,2,76,43,41,109,10,19,20,0,3,0,13,6,15,29,60,101,86,14,0,0,13,0,0,0,0,103,9,58,28,48,79,0,113,51,0,4,58,50,1,60,88,41,98,44,21,70,72,35,64,30,28,48,17,69,81,161

Foldseek 3Di:
DWFKKKKKWKFFVVVPVLVVVVVVLCVVVVVQWDDKDWDPPDNTMIMIITMTTTDVVVVVVSLCVSCVDPRIPPIDMDTGHDDD/DWFKKKKKWKFFVVVPVLVVVLVVLCVVVVQQFDDKDWDQPDVTMIMIITMTTTPVVVVVVSLVVNCPPPGIHPIDMGTDGDD/DFKKKKKWKFFCVPPVLVVQLVVLCVVVVVQWDDKDWDQPDPGMIMIITMTDDDPVVNVVSSCSSCVDPGIHPIDMGIGPDD/DWFKKKKKWKFFCCVPVVLVVLCVVVVVQWDDKDWDPPDDGMIIIITMGTTDVVVVVVSNCVPCPDPGIHPIDMGTDHPD